Protein 1UT7 (pdb70)

Radius of gyration: 24.1 Å; Cα contacts (8 Å, |Δi|>4): 574; chains: 2; bounding box: 55×54×66 Å

Solvent-accessible surface area: 18467 Å² total; per-residue (Å²): 134,100,166,174,55,185,226,109,134,172,13,81,36,8,40,4,18,39,18,103,14,65,26,77,38,0,0,42,71,10,2,38,102,33,46,70,58,117,134,65,114,48,116,9,9,19,92,27,50,0,28,150,58,33,0,109,50,0,36,127,101,19,66,29,39,117,169,57,27,8,1,6,1,65,44,107,183,175,36,100,106,0,45,57,2,5,2,78,59,45,75,134,69,103,86,4,55,26,170,81,123,179,30,0,30,44,52,29,10,5,0,42,72,33,174,36,119,182,18,94,132,26,70,20,17,0,26,22,1,57,25,72,86,128,168,116,59,43,9,0,1,23,0,55,116,129,222,131,105,164,172,54,175,174,158,96,58,8,40,94,106,27,72,34,18,66,5,20,43,14,103,12,64,26,74,34,0,0,39,35,0,6,49,74,22,79,72,41,105,100,36,0,68,83,3,4,16,92,28,50,1,27,148,58,31,0,108,52,1,35,134,90,16,77,41,37,112,173,38,28,11,0,0,2,64,71,159,173,46,100,104,0,44,58,2,6,3,80,57,51,78,133,69,101,87,5,59,22,164,82,125,174,29,0,30,44,51,29,11,2,0,41,73,36,175,37,119,181,15,96,134,26,57,18,23,0,25,22,0,57,17,82,93,126,161,161,72,40,9,0,1,25,0,60,116,127,209

Organism: Arabidopsis thaliana (NCBI:txid3702)

Secondary structure (DSSP, 8-state):
---------SS---TTEEE---HHHIIIIIIIHHHTT---SS--SEE--GGGS-GGGHHHHSSS-SSEEEEEEEPP---EEETTEEEEEEEEEEEEEETTEEEEEEEEEEEEESSTTS-EEEEEEEEEEEE------EEEEEEEE--/----------HHHHTTPPTTEEE---HHHIIIIIIIHHHHT-HHHHHHSEE--GGGS-GGGHHHHSSS-SSEEEEEEE----EEETTEEEEEEEEEEEEEETTEEEEEEEEEEEEESSTTS-EEEEEEEEEEEE------EEEEEEEE--

CATH classification: 2.170.150.80

Sequence (297 aa):
GSHMGIQLTQLSLPPGFRFYPTDEELMVQYLCRKAAGYDFSLQLIAEIDLYKFDPWVLPNKALFGEKEWYFFSPRDRPNRVAGSGYWKATGTDKIISTEGQRVGIKKALVFYIGKAPKGTKTNWIMHEYRLIEPSDDWVLCRIYKKQGSHMGIQETDPLTQLSLPPGFRFYPTDEELMVQYLCRKAAGYDFSLQLIAEIDLYKFDPWVLPNKALFGEKEWYFFSPRDPNRVAGSGYWKATGTDKIISTEGQRVGIKKALVFYIGKAPKGTKTNWIMHEYRLIEPSDDWVLCRIYKKQ

InterPro domains:
  IPR003441 NAC domain [PF02365] (15-139)
  IPR003441 NAC domain [PS51005] (14-162)
  IPR036093 NAC domain superfamily [G3DSA:2.170.150.80] (23-168)
  IPR036093 NAC domain superfamily [SSF101941] (10-162)

Foldseek 3Di:
DPDDDDDVVVDPDDPPDDDDDDPQCCQVVPVVCVVVPHDDPDDQAEEDAQQAADLVCVVVVGNDDDFKGKHKHADPVAQRHHDQWTKHWDDDKDFDDDPPGTFKIWTKIWTFGHDPPPTHTFQKMKIWIATDDDCVGIIMIMIGGHD/DDDDDDDDDQPCVVVVDDPPDDDDDDLLCCQVVAVVVVVVPDDCNPPQAEEDAQQAADLVCVCVVASDDDFKGKHKHQDDAQRHHDQWTKHWDDDKDFDDDPPGTWKIKTKIWTFGHDPPPTHTFQKMKIWIATPDPDNGIIMIMIGGHD

Nearest PDB structures (foldseek):
  1ut7-assembly1_A  TM=1.007E+00  e=8.302E-29  Arabidopsis thaliana
  1ut4-assembly1_A  TM=9.807E-01  e=8.984E-27  Arabidopsis thaliana
  1ut7-assembly1_B  TM=9.391E-01  e=1.168E-25  Arabidopsis thaliana
  3swm-assembly1_A  TM=9.751E-01  e=4.979E-25  Arabidopsis thaliana
  7xlj-assembly1_A  TM=8.730E-01  e=3.577E-15  Arabidopsis thaliana

Structure (mmCIF, N/CA/C/O backbone):
data_1UT7
#
_entry.id   1UT7
#
_cell.length_a   62.365
_cell.length_b   75.302
_cell.length_c   80.515
_cell.angle_alpha   90.00
_cell.angle_beta   90.00
_cell.angle_gamma   90.00
#
_symmetry.space_group_name_H-M   'P 21 21 21'
#
loop_
_entity.id
_entity.type
_entity.pdbx_description
1 polymer 'NO APICAL MERISTEM PROTEIN'
2 non-polymer 'GOLD ION'
3 water water
#
loop_
_atom_site.group_PDB
_atom_site.id
_atom_site.type_symbol
_atom_site.label_atom_id
_atom_site.label_alt_id
_atom_site.label_comp_id
_atom_site.label_asym_id
_atom_site.label_entity_id
_atom_site.label_seq_id
_atom_site.pdbx_PDB_ins_code
_atom_site.Cartn_x
_atom_site.Cartn_y
_atom_site.Cartn_z
_atom_site.occupancy
_atom_site.B_iso_or_equiv
_atom_site.auth_seq_id
_atom_site.auth_comp_id
_atom_site.auth_asym_id
_atom_site.auth_atom_id
_atom_site.pdbx_PDB_model_num
ATOM 1 N N . GLY A 1 1 ? 2.844 9.417 17.841 1.00 39.88 -3 GLY A N 1
ATOM 2 C CA . GLY A 1 1 ? 3.974 10.338 18.195 1.00 38.91 -3 GLY A CA 1
ATOM 3 C C . GLY A 1 1 ? 4.033 10.708 19.672 1.00 38.55 -3 GLY A C 1
ATOM 4 O O . GLY A 1 1 ? 3.504 11.754 20.098 1.00 38.19 -3 GLY A O 1
ATOM 5 N N . SER A 1 2 ? 4.651 9.820 20.455 1.00 37.36 -2 SER A N 1
ATOM 6 C CA . SER A 1 2 ? 5.005 10.088 21.851 1.00 36.64 -2 SER A CA 1
ATOM 7 C C . SER A 1 2 ? 5.961 11.292 21.878 1.00 34.97 -2 SER A C 1
ATOM 8 O O . SER A 1 2 ? 6.756 11.463 20.964 1.00 34.49 -2 SER A O 1
ATOM 11 N N . HIS A 1 3 ? 5.891 12.124 22.902 1.00 32.91 -1 HIS A N 1
ATOM 12 C CA . HIS A 1 3 ? 6.623 13.386 22.838 1.00 31.56 -1 HIS A CA 1
ATOM 13 C C . HIS A 1 3 ? 8.117 13.243 23.113 1.00 30.74 -1 HIS A C 1
ATOM 14 O O . HIS A 1 3 ? 8.519 12.716 24.150 1.00 29.19 -1 HIS A O 1
ATOM 21 N N . MET A 1 4 ? 8.921 13.778 22.203 1.00 30.41 1 MET A N 1
ATOM 22 C CA . MET A 1 4 ? 10.353 13.885 22.416 1.00 31.15 1 MET A CA 1
ATOM 23 C C . MET A 1 4 ? 10.744 15.347 22.255 1.00 31.80 1 MET A C 1
ATOM 24 O O . MET A 1 4 ? 10.611 15.923 21.178 1.00 31.34 1 MET A O 1
ATOM 29 N N . GLY A 1 5 ? 11.169 15.948 23.352 1.00 32.44 2 GLY A N 1
ATOM 30 C CA . GLY A 1 5 ? 11.439 17.363 23.409 1.00 33.84 2 GLY A CA 1
ATOM 31 C C . GLY A 1 5 ? 12.921 17.577 23.283 1.00 34.52 2 GLY A C 1
ATOM 32 O O . GLY A 1 5 ? 13.693 16.616 23.313 1.00 35.03 2 GLY A O 1
ATOM 33 N N . ILE A 1 6 ? 13.317 18.831 23.138 1.00 35.72 3 ILE A N 1
ATOM 34 C CA . ILE A 1 6 ? 14.726 19.198 23.116 1.00 36.78 3 ILE A CA 1
ATOM 35 C C . ILE A 1 6 ? 15.073 19.887 24.433 1.00 38.01 3 ILE A C 1
ATOM 36 O O . ILE A 1 6 ? 14.426 20.855 24.807 1.00 37.33 3 ILE A O 1
ATOM 41 N N . GLN A 1 7 ? 16.096 19.380 25.124 1.00 39.43 4 GLN A N 1
ATOM 42 C CA . GLN A 1 7 ? 16.524 19.942 26.414 1.00 41.15 4 GLN A CA 1
ATOM 43 C C . GLN A 1 7 ? 17.233 21.286 26.240 1.00 41.57 4 GLN A C 1
ATOM 44 O O . GLN A 1 7 ? 18.449 21.340 26.001 1.00 42.44 4 GLN A O 1
ATOM 50 N N . LEU A 1 12 ? 24.001 29.155 34.171 1.00 59.60 9 LEU A N 1
ATOM 51 C CA . LEU A 1 12 ? 23.853 30.119 35.260 1.00 59.60 9 LEU A CA 1
ATOM 52 C C . LEU A 1 12 ? 23.284 29.421 36.493 1.00 59.21 9 LEU A C 1
ATOM 53 O O . LEU A 1 12 ? 23.842 29.537 37.582 1.00 59.10 9 LEU A O 1
ATOM 58 N N . THR A 1 13 ? 22.174 28.701 36.308 1.00 58.95 10 THR A N 1
ATOM 59 C CA . THR A 1 13 ? 21.538 27.935 37.389 1.00 58.59 10 THR A CA 1
ATOM 60 C C . THR A 1 13 ? 22.418 26.758 37.828 1.00 57.94 10 THR A C 1
ATOM 61 O O . THR A 1 13 ? 22.531 26.483 39.025 1.00 57.91 10 THR A O 1
ATOM 65 N N . GLN A 1 14 ? 23.028 26.073 36.856 1.00 56.97 11 GLN A N 1
ATOM 66 C CA . GLN A 1 14 ? 24.030 25.030 37.127 1.00 56.22 11 GLN A CA 1
ATOM 67 C C . GLN A 1 14 ? 25.115 25.548 38.070 1.00 55.12 11 GLN A C 1
ATOM 68 O O . GLN A 1 14 ? 25.481 24.888 39.045 1.00 55.20 11 GLN A O 1
ATOM 74 N N . LEU A 1 15 ? 25.622 26.739 37.753 1.00 53.67 12 LEU A N 1
ATOM 75 C CA . LEU A 1 15 ? 26.570 27.458 38.602 1.00 52.19 12 LEU A CA 1
ATOM 76 C C . LEU A 1 15 ? 25.939 27.818 39.955 1.00 50.69 12 LEU A C 1
ATOM 77 O O . LEU A 1 15 ? 24.743 28.137 40.060 1.00 50.90 12 LEU A O 1
ATOM 82 N N . SER A 1 16 ? 26.751 27.769 40.994 1.00 48.40 13 SER A N 1
ATOM 83 C CA . SER A 1 16 ? 26.236 27.844 42.358 1.00 47.00 13 SER A CA 1
ATOM 84 C C . SER A 1 16 ? 25.871 29.259 42.861 1.00 44.56 13 SER A C 1
ATOM 85 O O . SER A 1 16 ? 25.471 29.396 44.026 1.00 44.56 13 SER A O 1
ATOM 88 N N . LEU A 1 17 ? 25.974 30.290 42.003 1.00 41.07 14 LEU A N 1
ATOM 89 C CA . LEU A 1 17 ? 26.373 31.629 42.491 1.00 38.33 14 LEU A CA 1
ATOM 90 C C . LEU A 1 17 ? 25.558 32.228 43.633 1.00 35.41 14 LEU A C 1
ATOM 91 O O . LEU A 1 17 ? 24.392 32.577 43.463 1.00 34.20 14 LEU A O 1
ATOM 96 N N . PRO A 1 18 ? 26.190 32.350 44.801 1.00 31.99 15 PRO A N 1
ATOM 97 C CA . PRO A 1 18 ? 25.582 33.074 45.920 1.00 29.89 15 PRO A CA 1
ATOM 98 C C . PRO A 1 18 ? 25.147 34.478 45.514 1.00 26.84 15 PRO A C 1
ATOM 99 O O . PRO A 1 18 ? 25.724 35.080 44.611 1.00 26.11 15 PRO A O 1
ATOM 103 N N . PRO A 1 19 ? 24.121 34.992 46.180 1.00 24.85 16 PRO A N 1
ATOM 104 C CA . PRO A 1 19 ? 23.683 36.371 45.944 1.00 23.04 16 PRO A CA 1
ATOM 105 C C . PRO A 1 19 ? 24.804 37.368 46.219 1.00 21.55 16 PRO A C 1
ATOM 106 O O . PRO A 1 19 ? 25.613 37.146 47.125 1.00 20.66 16 PRO A O 1
ATOM 110 N N . GLY A 1 20 ? 24.842 38.446 45.429 1.00 19.23 17 GLY A N 1
ATOM 111 C CA . GLY A 1 20 ? 25.797 39.514 45.586 1.00 19.76 17 GLY A CA 1
ATOM 112 C C . GLY A 1 20 ? 26.958 39.483 44.604 1.00 18.97 17 GLY A C 1
ATOM 113 O O . GLY A 1 20 ? 27.579 40.503 44.375 1.00 18.58 17 GLY A O 1
ATOM 114 N N . PHE A 1 21 ? 27.250 38.313 44.039 1.00 18.52 18 PHE A N 1
ATOM 115 C CA . PHE A 1 21 ? 28.351 38.170 43.095 1.00 18.57 18 PHE A CA 1
ATOM 116 C C . PHE A 1 21 ? 27.876 38.619 41.712 1.00 18.51 18 PHE A C 1
ATOM 117 O O . PHE A 1 21 ? 26.819 38.185 41.228 1.00 18.53 18 PHE A O 1
ATOM 125 N N . ARG A 1 22 ? 28.608 39.573 41.153 1.00 18.53 19 ARG A N 1
ATOM 126 C CA . ARG A 1 22 ? 28.322 40.206 39.880 1.00 18.60 19 ARG A CA 1
ATOM 127 C C . ARG A 1 22 ? 29.572 40.227 38.995 1.00 18.59 19 ARG A C 1
ATOM 128 O O . ARG A 1 22 ? 30.708 40.318 39.475 1.00 17.04 19 ARG A O 1
ATOM 136 N N . PHE A 1 23 ? 29.361 40.152 37.687 1.00 18.66 20 PHE A N 1
ATOM 137 C CA . PHE A 1 23 ? 30.466 40.083 36.751 1.00 18.67 20 PHE A CA 1
ATOM 138 C C . PHE A 1 23 ? 31.017 41.490 36.527 1.00 19.22 20 PHE A C 1
ATOM 139 O O . PHE A 1 23 ? 30.388 42.321 35.897 1.00 21.15 20 PHE A O 1
ATOM 147 N N . TYR A 1 24 ? 32.194 41.751 37.071 1.00 18.46 21 TYR A N 1
ATOM 148 C CA . TYR A 1 24 ? 32.867 43.023 36.908 1.00 19.35 21 TYR A CA 1
ATOM 149 C C . TYR A 1 24 ? 34.348 42.827 36.562 1.00 18.16 21 TYR A C 1
ATOM 150 O O . TYR A 1 24 ? 35.228 43.152 37.376 1.00 17.59 21 TYR A O 1
ATOM 159 N N . PRO A 1 25 ? 34.611 42.300 35.367 1.00 17.81 22 PRO A N 1
ATOM 160 C CA . PRO A 1 25 ? 35.970 41.942 34.962 1.00 17.76 22 PRO A CA 1
ATOM 161 C C . PRO A 1 25 ? 36.816 43.177 34.645 1.00 17.56 22 PRO A C 1
ATOM 162 O O . PRO A 1 25 ? 36.318 44.205 34.157 1.00 18.90 22 PRO A O 1
ATOM 166 N N . THR A 1 26 ? 38.098 43.084 34.933 1.00 17.33 23 THR A N 1
ATOM 167 C CA . THR A 1 26 ? 39.050 44.082 34.455 1.00 17.03 23 THR A CA 1
ATOM 168 C C . THR A 1 26 ? 39.315 43.826 32.992 1.00 15.92 23 THR A C 1
ATOM 169 O O . THR A 1 26 ? 38.999 42.750 32.475 1.00 15.43 23 THR A O 1
ATOM 173 N N . ASP A 1 27 ? 39.868 44.808 32.304 1.00 16.32 24 ASP A N 1
ATOM 174 C CA . ASP A 1 27 ? 40.208 44.637 30.875 1.00 16.57 24 ASP A CA 1
ATOM 175 C C . ASP A 1 27 ? 41.240 43.529 30.675 1.00 17.02 24 ASP A C 1
ATOM 176 O O . ASP A 1 27 ? 41.212 42.782 29.688 1.00 16.35 24 ASP A O 1
ATOM 181 N N . GLU A 1 28 ? 42.168 43.423 31.604 1.00 17.04 25 GLU A N 1
ATOM 182 C CA . GLU A 1 28 ? 43.172 42.377 31.537 1.00 18.14 25 GLU A CA 1
ATOM 183 C C . GLU A 1 28 ? 42.533 40.980 31.687 1.00 17.53 25 GLU A C 1
ATOM 184 O O . GLU A 1 28 ? 42.898 40.028 30.996 1.00 16.66 25 GLU A O 1
ATOM 190 N N . GLU A 1 29 ? 41.579 40.861 32.594 1.00 16.50 26 GLU A N 1
ATOM 191 C CA . GLU A 1 29 ? 40.846 39.621 32.722 1.00 16.62 26 GLU A CA 1
ATOM 192 C C . GLU A 1 29 ? 40.072 39.248 31.458 1.00 15.55 26 GLU A C 1
ATOM 193 O O . GLU A 1 29 ? 40.074 38.093 31.053 1.00 14.97 26 GLU A O 1
ATOM 199 N N . LEU A 1 30 ? 39.379 40.201 30.846 1.00 15.10 27 LEU A N 1
ATOM 200 C CA . LEU A 1 30 ? 38.654 39.909 29.622 1.00 14.90 27 LEU A CA 1
ATOM 201 C C . LEU A 1 30 ? 39.612 39.422 28.542 1.00 15.31 27 LEU A C 1
ATOM 202 O O . LEU A 1 30 ? 39.294 38.495 27.809 1.00 15.28 27 LEU A O 1
ATOM 207 N N . MET A 1 31 ? 40.774 40.049 28.429 1.00 16.19 28 MET A N 1
ATOM 208 C CA . MET A 1 31 ? 41.737 39.660 27.387 1.00 17.39 28 MET A CA 1
ATOM 209 C C . MET A 1 31 ? 42.329 38.291 27.670 1.00 18.31 28 MET A C 1
ATOM 210 O O . MET A 1 31 ? 42.361 37.437 26.795 1.00 19.35 28 MET A O 1
ATOM 215 N N . VAL A 1 32 ? 42.805 38.073 28.878 1.00 18.46 29 VAL A N 1
ATOM 216 C CA . VAL A 1 32 ? 43.595 36.887 29.153 1.00 19.57 29 VAL A CA 1
ATOM 217 C C . VAL A 1 32 ? 42.754 35.684 29.564 1.00 19.24 29 VAL A C 1
ATOM 218 O O . VAL A 1 32 ? 42.993 34.560 29.116 1.00 19.17 29 VAL A O 1
ATOM 222 N N . GLN A 1 33 ? 41.765 35.920 30.419 1.00 17.82 30 GLN A N 1
ATOM 223 C CA . GLN A 1 33 ? 40.956 34.823 30.970 1.00 17.45 30 GLN A CA 1
ATOM 224 C C . GLN A 1 33 ? 39.784 34.391 30.106 1.00 16.38 30 GLN A C 1
ATOM 225 O O . GLN A 1 33 ? 39.260 33.270 30.262 1.00 15.76 30 GLN A O 1
ATOM 231 N N . TYR A 1 34 ? 39.367 35.268 29.198 1.00 15.05 31 TYR A N 1
ATOM 232 C CA . TYR A 1 34 ? 38.241 34.999 28.318 1.00 14.56 31 TYR A CA 1
ATOM 233 C C . TYR A 1 34 ? 38.731 34.904 26.881 1.00 15.21 31 TYR A C 1
ATOM 234 O O . TYR A 1 34 ? 38.818 33.802 26.322 1.00 15.87 31 TYR A O 1
ATOM 243 N N . LEU A 1 35 ? 39.127 36.005 26.285 1.00 15.06 32 LEU A N 1
ATOM 244 C CA . LEU A 1 35 ? 39.387 35.992 24.844 1.00 16.00 32 LEU A CA 1
ATOM 245 C C . LEU A 1 35 ? 40.601 35.097 24.466 1.00 16.57 32 LEU A C 1
ATOM 246 O O . LEU A 1 35 ? 40.498 34.236 23.591 1.00 15.73 32 LEU A O 1
ATOM 251 N N . CYS A 1 36 ? 41.726 35.265 25.162 1.00 17.30 33 CYS A N 1
ATOM 252 C CA . CYS A 1 36 ? 42.906 34.427 24.916 1.00 19.29 33 CYS A CA 1
ATOM 253 C C . CYS A 1 36 ? 42.659 32.933 25.170 1.00 18.55 33 CYS A C 1
ATOM 254 O O . CYS A 1 36 ? 43.073 32.091 24.364 1.00 17.13 33 CYS A O 1
ATOM 259 N N . ARG A 1 37 ? 42.009 32.606 26.284 1.00 18.87 34 ARG A N 1
ATOM 260 C CA . ARG A 1 37 ? 41.700 31.203 26.579 1.00 19.77 34 ARG A CA 1
ATOM 261 C C . ARG A 1 37 ? 40.827 30.597 25.477 1.00 19.55 34 ARG A C 1
ATOM 262 O O . ARG A 1 37 ? 41.091 29.491 25.015 1.00 20.52 34 ARG A O 1
ATOM 277 N N . LYS A 1 38 ? 39.817 31.328 25.022 1.00 19.12 35 LYS A N 1
ATOM 278 C CA . LYS A 1 38 ? 38.929 30.840 23.974 1.00 19.38 35 LYS A CA 1
ATOM 279 C C . LYS A 1 38 ? 39.686 30.650 22.649 1.00 19.34 35 LYS A C 1
ATOM 280 O O . LYS A 1 38 ? 39.532 29.614 21.970 1.00 17.05 35 LYS A O 1
ATOM 286 N N . ALA A 1 39 ? 40.508 31.634 22.286 1.00 18.30 36 ALA A N 1
ATOM 287 C CA . ALA A 1 39 ? 41.325 31.522 21.073 1.00 18.88 36 ALA A CA 1
ATOM 288 C C . ALA A 1 39 ? 42.293 30.340 21.107 1.00 18.96 36 ALA A C 1
ATOM 289 O O . ALA A 1 39 ? 42.542 29.717 20.077 1.00 19.27 36 ALA A O 1
ATOM 291 N N . ALA A 1 40 ? 42.813 29.999 22.286 1.00 18.07 37 ALA A N 1
ATOM 292 C CA . ALA A 1 40 ? 43.742 28.893 22.456 1.00 18.35 37 ALA A CA 1
ATOM 293 C C . ALA A 1 40 ? 43.044 27.516 22.533 1.00 17.94 37 ALA A C 1
ATOM 294 O O . ALA A 1 40 ? 43.704 26.485 22.625 1.00 17.99 37 ALA A O 1
ATOM 296 N N . GLY A 1 41 ? 41.721 27.505 22.506 1.00 17.27 38 GLY A N 1
ATOM 297 C CA . GLY A 1 41 ? 40.966 26.263 22.411 1.00 17.02 38 GLY A CA 1
ATOM 298 C C . GLY A 1 41 ? 40.753 25.603 23.755 1.00 17.09 38 GLY A C 1
ATOM 299 O O . GLY A 1 41 ? 40.425 24.417 23.805 1.00 17.74 38 GLY A O 1
ATOM 300 N N . TYR A 1 42 ? 40.920 26.349 24.850 1.00 16.75 39 TYR A N 1
ATOM 301 C CA . TYR A 1 42 ? 40.651 25.806 26.173 1.00 17.55 39 TYR A CA 1
ATOM 302 C C . TYR A 1 42 ? 39.160 25.660 26.427 1.00 17.66 39 TYR A C 1
ATOM 303 O O . TYR A 1 42 ? 38.377 26.418 25.908 1.00 17.95 39 TYR A O 1
ATOM 312 N N . ASP A 1 43 ? 38.813 24.702 27.277 1.00 18.18 40 ASP A N 1
ATOM 313 C CA . ASP A 1 43 ? 37.442 24.441 27.688 1.00 19.65 40 ASP A CA 1
ATOM 314 C C . ASP A 1 43 ? 37.150 25.450 28.808 1.00 20.96 40 ASP A C 1
ATOM 315 O O . ASP A 1 43 ? 38.076 26.025 29.398 1.00 20.41 40 ASP A O 1
ATOM 320 N N . PHE A 1 44 ? 35.887 25.670 29.087 1.00 23.25 41 PHE A N 1
ATOM 321 C CA . PHE A 1 44 ? 35.461 26.513 30.199 1.00 25.70 41 PHE A CA 1
ATOM 322 C C . PHE A 1 44 ? 34.563 25.652 31.112 1.00 27.27 41 PHE A C 1
ATOM 323 O O . PHE A 1 44 ? 33.837 24.824 30.599 1.00 28.13 41 PHE A O 1
ATOM 331 N N . SER A 1 45 ? 34.642 25.822 32.435 1.00 29.70 42 SER A N 1
ATOM 332 C CA . SER A 1 45 ? 33.736 25.140 33.397 1.00 31.81 42 SER A CA 1
ATOM 333 C C . SER A 1 45 ? 32.295 25.220 32.896 1.00 33.06 42 SER A C 1
ATOM 334 O O . SER A 1 45 ? 31.601 24.210 32.757 1.00 34.14 42 SER A O 1
ATOM 337 N N . LEU A 1 46 ? 31.859 26.452 32.649 1.00 33.94 43 LEU A N 1
ATOM 338 C CA . LEU A 1 46 ? 30.571 26.731 32.046 1.00 34.85 43 LEU A CA 1
ATOM 339 C C . LEU A 1 46 ? 30.736 27.874 31.064 1.00 34.75 43 LEU A C 1
ATOM 340 O O . LEU A 1 46 ? 31.534 28.789 31.285 1.00 34.08 43 LEU A O 1
ATOM 345 N N . GLN A 1 47 ? 29.973 27.843 29.986 1.00 35.04 44 GLN A N 1
ATOM 346 C CA . GLN A 1 47 ? 29.976 28.971 29.066 1.00 35.38 44 GLN A CA 1
ATOM 347 C C . GLN A 1 47 ? 29.070 30.048 29.670 1.00 33.95 44 GLN A C 1
ATOM 348 O O . GLN A 1 47 ? 27.874 29.833 29.900 1.00 35.30 44 GLN A O 1
ATOM 354 N N . LEU A 1 48 ? 29.683 31.174 29.991 1.00 31.38 45 LEU A N 1
ATOM 355 C CA . LEU A 1 48 ? 28.971 32.336 30.497 1.00 29.81 45 LEU A CA 1
ATOM 356 C C . LEU A 1 48 ? 28.831 33.409 29.456 1.00 27.35 45 LEU A C 1
ATOM 357 O O . LEU A 1 48 ? 27.883 34.183 29.494 1.00 26.82 45 LEU A O 1
ATOM 362 N N . ILE A 1 49 ? 29.790 33.478 28.549 1.00 24.62 46 ILE A N 1
ATOM 363 C CA . ILE A 1 49 ? 29.772 34.490 27.507 1.00 23.43 46 ILE A CA 1
ATOM 364 C C . ILE A 1 49 ? 29.465 33.742 26.227 1.00 23.73 46 ILE A C 1
ATOM 365 O O . ILE A 1 49 ? 30.253 32.926 25.798 1.00 23.84 46 ILE A O 1
ATOM 370 N N . ALA A 1 50 ? 28.299 33.951 25.634 1.00 24.01 47 ALA A N 1
ATOM 371 C CA . ALA A 1 50 ? 27.949 33.122 24.476 1.00 24.14 47 ALA A CA 1
ATOM 372 C C . ALA A 1 50 ? 28.373 33.759 23.185 1.00 24.12 47 ALA A C 1
ATOM 373 O O . ALA A 1 50 ? 28.664 34.943 23.123 1.00 23.41 47 ALA A O 1
ATOM 375 N N . GLU A 1 51 ? 28.415 32.926 22.161 1.00 23.96 48 GLU A N 1
ATOM 376 C CA . GLU A 1 51 ? 28.747 33.336 20.835 1.00 24.75 48 GLU A CA 1
ATOM 377 C C . GLU A 1 51 ? 27.471 33.819 20.183 1.00 24.45 48 GLU A C 1
ATOM 378 O O . GLU A 1 51 ? 26.423 33.200 20.333 1.00 23.38 48 GLU A O 1
ATOM 384 N N . ILE A 1 52 ? 27.572 34.915 19.451 1.00 24.24 49 ILE A N 1
ATOM 385 C CA . ILE A 1 52 ? 26.437 35.464 18.709 1.00 24.74 49 ILE A CA 1
ATOM 386 C C . ILE A 1 52 ? 26.997 36.262 17.522 1.00 24.60 49 ILE A C 1
ATOM 387 O O . ILE A 1 52 ? 28.140 36.724 17.589 1.00 24.61 49 ILE A O 1
ATOM 392 N N . ASP A 1 53 ? 26.239 36.427 16.441 1.00 23.91 50 ASP A N 1
ATOM 393 C CA . ASP A 1 53 ? 26.614 37.454 15.462 1.00 23.98 50 ASP A CA 1
ATOM 394 C C . ASP A 1 53 ? 25.900 38.721 15.896 1.00 22.97 50 ASP A C 1
ATOM 395 O O . ASP A 1 53 ? 24.688 38.901 15.713 1.00 22.46 50 ASP A O 1
ATOM 400 N N . LEU A 1 54 ? 26.678 39.581 16.497 1.00 21.71 51 LEU A N 1
ATOM 401 C CA . LEU A 1 54 ? 26.174 40.788 17.105 1.00 22.30 51 LEU A CA 1
ATOM 402 C C . LEU A 1 54 ? 25.534 41.726 16.081 1.00 20.69 51 LEU A C 1
ATOM 403 O O . LEU A 1 54 ? 24.603 42.495 16.394 1.00 20.41 51 LEU A O 1
ATOM 408 N N . TYR A 1 55 ? 26.032 41.672 14.858 1.00 19.43 52 TYR A N 1
ATOM 409 C CA . TYR A 1 55 ? 25.578 42.591 13.832 1.00 19.86 52 TYR A CA 1
ATOM 410 C C . TYR A 1 55 ? 24.259 42.179 13.172 1.00 20.04 52 TYR A C 1
ATOM 411 O O . TYR A 1 55 ? 23.764 42.874 12.288 1.00 20.65 52 TYR A O 1
ATOM 420 N N . LYS A 1 56 ? 23.653 41.096 13.652 1.00 19.43 53 LYS A N 1
ATOM 421 C CA . LYS A 1 56 ? 22.323 40.696 13.195 1.00 21.06 53 LYS A CA 1
ATOM 422 C C . LYS A 1 56 ? 21.182 41.336 14.005 1.00 20.24 53 LYS A C 1
ATOM 423 O O . LYS A 1 56 ? 20.005 41.135 13.683 1.00 20.71 53 LYS A O 1
ATOM 429 N N . PHE A 1 57 ? 21.526 42.079 15.055 1.00 18.61 54 PHE A N 1
ATOM 430 C CA . PHE A 1 57 ? 20.546 42.521 16.035 1.00 18.79 54 PHE A CA 1
ATOM 431 C C . PHE A 1 57 ? 20.595 44.016 16.366 1.00 17.92 54 PHE A C 1
ATOM 432 O O . PHE A 1 57 ? 21.663 44.661 16.344 1.00 16.21 54 PHE A O 1
ATOM 440 N N . ASP A 1 58 ? 19.425 44.549 16.673 1.00 17.14 55 ASP A N 1
ATOM 441 C CA . ASP A 1 58 ? 19.344 45.834 17.348 1.00 17.19 55 ASP A CA 1
ATOM 442 C C . ASP A 1 58 ? 19.874 45.613 18.759 1.00 16.54 55 ASP A C 1
ATOM 443 O O . ASP A 1 58 ? 19.534 44.619 19.382 1.00 16.75 55 ASP A O 1
ATOM 448 N N . PRO A 1 59 ? 20.662 46.542 19.281 1.00 15.65 56 PRO A N 1
ATOM 449 C CA . PRO A 1 59 ? 21.269 46.355 20.613 1.00 15.30 56 PRO A CA 1
ATOM 450 C C . PRO A 1 59 ? 20.264 46.118 21.744 1.00 15.36 56 PRO A C 1
ATOM 451 O O . PRO A 1 59 ? 20.603 45.417 22.688 1.00 14.40 56 PRO A O 1
ATOM 455 N N . TRP A 1 60 ? 19.055 46.670 21.653 1.00 15.69 57 TRP A N 1
ATOM 456 C CA . TRP A 1 60 ? 18.100 46.560 22.765 1.00 16.47 57 TRP A CA 1
ATOM 457 C C . TRP A 1 60 ? 17.485 45.182 22.915 1.00 16.70 57 TRP A C 1
ATOM 458 O O . TRP A 1 60 ? 16.828 44.922 23.918 1.00 17.30 57 TRP A O 1
ATOM 469 N N . VAL A 1 61 ? 17.668 44.285 21.954 1.00 15.69 58 VAL A N 1
ATOM 470 C CA . VAL A 1 61 ? 17.316 42.887 22.217 1.00 15.86 58 VAL A CA 1
ATOM 471 C C . VAL A 1 61 ? 18.481 42.005 22.693 1.00 15.51 58 VAL A C 1
ATOM 472 O O . VAL A 1 61 ? 18.282 40.846 23.063 1.00 14.99 58 VAL A O 1
ATOM 476 N N . LEU A 1 62 ? 19.696 42.530 22.670 1.00 14.79 59 LEU A N 1
ATOM 477 C CA . LEU A 1 62 ? 20.813 41.767 23.148 1.00 15.17 59 LEU A CA 1
ATOM 478 C C . LEU A 1 62 ? 20.729 41.308 24.606 1.00 15.99 59 LEU A C 1
ATOM 479 O O . LEU A 1 62 ? 21.165 40.212 24.883 1.00 15.35 59 LEU A O 1
ATOM 484 N N . PRO A 1 63 ? 20.185 42.094 25.524 1.00 19.03 60 PRO A N 1
ATOM 485 C CA . PRO A 1 63 ? 20.050 41.606 26.905 1.00 20.36 60 PRO A CA 1
ATOM 486 C C . PRO A 1 63 ? 19.289 40.271 27.025 1.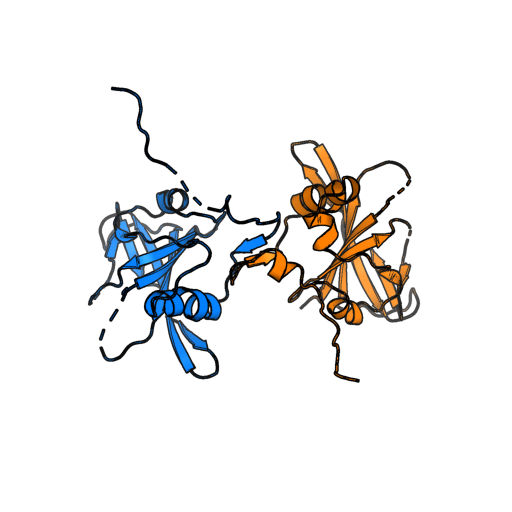00 21.41 60 PRO A C 1
ATOM 487 O O . PRO A 1 63 ? 19.568 39.478 27.927 1.00 21.46 60 PRO A O 1
ATOM 491 N N . ASN A 1 64 ? 18.350 40.025 26.121 1.00 21.74 61 ASN A N 1
ATOM 492 C CA . ASN A 1 64 ? 17.588 38.774 26.116 1.00 23.12 61 ASN A CA 1
ATOM 493 C C . ASN A 1 64 ? 18.424 37.576 25.702 1.00 23.08 61 ASN A C 1
ATOM 494 O O . ASN A 1 64 ? 18.061 36.448 25.995 1.00 23.76 61 ASN A O 1
ATOM 499 N N . LYS A 1 65 ? 19.508 37.825 24.988 1.00 22.19 62 LYS A N 1
ATOM 500 C CA . LYS A 1 65 ? 20.396 36.776 24.481 1.00 21.76 62 LYS A CA 1
ATOM 501 C C . LYS A 1 65 ? 21.557 36.450 25.456 1.00 21.63 62 LYS A C 1
ATOM 502 O O . LYS A 1 65 ? 22.131 35.370 25.405 1.00 21.32 62 LYS A O 1
ATOM 508 N N . ALA A 1 66 ? 21.906 37.393 26.320 1.00 20.49 63 ALA A N 1
ATOM 509 C CA . ALA A 1 66 ? 23.011 37.214 27.264 1.00 20.61 63 ALA A CA 1
ATOM 510 C C . ALA A 1 66 ? 22.616 36.204 28.355 1.00 21.52 63 ALA A C 1
ATOM 511 O O . ALA A 1 66 ? 21.486 36.201 28.803 1.0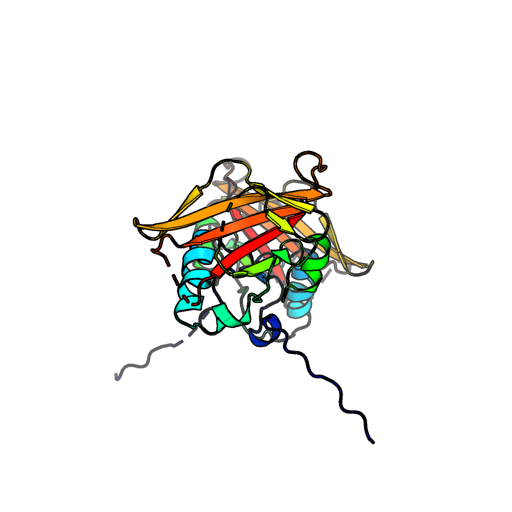0 19.99 63 ALA A O 1
ATOM 513 N N . LEU A 1 67 ? 23.559 35.392 28.808 1.00 22.23 64 LEU A N 1
ATOM 514 C CA . LEU A 1 67 ? 23.276 34.379 29.819 1.00 23.93 64 LEU A CA 1
ATOM 515 C C . LEU A 1 67 ? 23.213 34.954 31.233 1.00 24.57 64 LEU A C 1
ATOM 516 O O . LEU A 1 67 ? 22.735 34.285 32.166 1.00 25.97 64 LEU A O 1
ATOM 521 N N . PHE A 1 68 ? 23.698 36.184 31.408 1.00 24.01 65 PHE A N 1
ATOM 522 C CA . PHE A 1 68 ? 23.667 36.870 32.692 1.00 24.36 65 PHE A CA 1
ATOM 523 C C . PHE A 1 68 ? 23.923 38.365 32.474 1.00 24.00 65 PHE A C 1
ATOM 524 O O . PHE A 1 68 ? 24.301 38.777 31.394 1.00 22.48 65 PHE A O 1
ATOM 532 N N . GLY A 1 69 ? 23.761 39.157 33.520 1.00 23.72 66 GLY A N 1
ATOM 533 C CA . GLY A 1 69 ? 23.957 40.597 33.431 1.00 24.19 66 GLY A CA 1
ATOM 534 C C . GLY A 1 69 ? 22.681 41.340 33.761 1.00 24.54 66 GLY A C 1
ATOM 535 O O . GLY A 1 69 ? 21.592 40.946 33.322 1.00 24.30 66 GLY A O 1
ATOM 536 N N . GLU A 1 70 ? 22.820 42.416 34.532 1.00 24.92 67 GLU A N 1
ATOM 537 C CA . GLU A 1 70 ? 21.703 43.299 34.844 1.00 26.12 67 GLU A CA 1
ATOM 538 C C . GLU A 1 70 ? 21.745 44.588 34.041 1.00 24.86 67 GLU A C 1
ATOM 539 O O . GLU A 1 70 ? 20.703 45.110 33.670 1.00 24.85 67 GLU A O 1
ATOM 545 N N . LYS A 1 71 ? 22.938 45.138 33.843 1.00 24.43 68 LYS A N 1
ATOM 546 C CA . LYS A 1 71 ? 23.119 46.436 33.185 1.00 24.07 68 LYS A CA 1
ATOM 547 C C . LYS A 1 71 ? 24.221 46.443 32.118 1.00 22.46 68 LYS A C 1
ATOM 548 O O . LYS A 1 71 ? 24.316 47.390 31.370 1.00 21.04 68 LYS A O 1
ATOM 554 N N . GLU A 1 72 ? 25.073 45.420 32.090 1.00 21.41 69 GLU A N 1
ATOM 555 C CA . GLU A 1 72 ? 26.030 45.223 31.009 1.00 20.75 69 GLU A CA 1
ATOM 556 C C . GLU A 1 72 ? 25.959 43.774 30.553 1.00 19.48 69 GLU A C 1
ATOM 557 O O . GLU A 1 72 ? 25.727 42.849 31.354 1.00 19.26 69 GLU A O 1
ATOM 563 N N . TRP A 1 73 ? 26.167 43.559 29.268 1.00 16.67 70 TRP A N 1
ATOM 564 C CA . TRP A 1 73 ? 26.118 42.219 28.711 1.00 15.94 70 TRP A CA 1
ATOM 565 C C . TRP A 1 73 ? 27.319 41.916 27.822 1.00 15.38 70 TRP A C 1
ATOM 566 O O . TRP A 1 73 ? 27.816 42.797 27.156 1.00 15.03 70 TRP A O 1
ATOM 577 N N . TYR A 1 74 ? 27.751 40.661 27.817 1.00 14.22 71 TYR A N 1
ATOM 578 C CA . TYR A 1 74 ? 28.969 40.263 27.136 1.00 14.39 71 TYR A CA 1
ATOM 579 C C . TYR A 1 74 ? 28.715 39.148 26.122 1.00 13.94 71 TYR A C 1
ATOM 580 O O . TYR A 1 74 ? 27.909 38.243 26.341 1.00 13.60 71 TYR A O 1
ATOM 589 N N . PHE A 1 75 ? 29.438 39.217 25.014 1.00 13.77 72 PHE A N 1
ATOM 590 C CA . PHE A 1 75 ? 29.333 38.266 23.921 1.00 13.80 72 PHE A CA 1
ATOM 591 C C . PHE A 1 75 ? 30.658 38.076 23.204 1.00 14.80 72 PHE A C 1
ATOM 592 O O . PHE A 1 75 ? 31.460 38.996 23.108 1.00 13.99 72 PHE A O 1
ATOM 600 N N . PHE A 1 76 ? 30.838 36.887 22.635 1.00 14.38 73 PHE A N 1
ATOM 601 C CA . PHE A 1 76 ? 31.820 36.674 21.598 1.00 14.89 73 PHE A CA 1
ATOM 602 C C . PHE A 1 76 ? 31.133 36.818 20.256 1.00 15.66 73 PHE A C 1
ATOM 603 O O . PHE A 1 76 ? 30.070 36.241 20.044 1.00 16.15 73 PHE A O 1
ATOM 611 N N . SER A 1 77 ? 31.724 37.591 19.357 1.00 16.68 74 SER A N 1
ATOM 612 C CA . SER A 1 77 ? 31.176 37.793 18.001 1.00 18.14 74 SER A CA 1
ATOM 613 C C . SER A 1 77 ? 32.316 37.574 16.969 1.00 19.23 74 SER A C 1
ATOM 614 O O . SER A 1 77 ? 33.494 37.817 17.265 1.00 18.06 74 SER A O 1
ATOM 617 N N . PRO A 1 78 ? 31.993 37.071 15.780 1.00 20.94 75 PRO A N 1
ATOM 618 C CA . PRO A 1 78 ? 33.041 36.728 14.817 1.00 22.59 75 PRO A CA 1
ATOM 619 C C . PRO A 1 78 ? 33.887 37.921 14.481 1.00 23.37 75 PRO A C 1
ATOM 620 O O . PRO A 1 78 ? 33.336 38.971 14.188 1.00 23.83 75 PRO A O 1
ATOM 624 N N . ARG A 1 79 ? 35.202 37.757 14.502 1.00 25.35 76 ARG A N 1
ATOM 625 C CA . ARG A 1 79 ? 36.094 38.854 14.157 1.00 27.48 76 ARG A CA 1
ATOM 626 C C . ARG A 1 79 ? 35.976 39.113 12.659 1.00 30.10 76 ARG A C 1
ATOM 627 O O . ARG A 1 79 ? 35.886 38.177 11.875 1.00 31.30 76 ARG A O 1
ATOM 635 N N . ASP A 1 80 ? 35.953 40.386 12.284 1.00 33.39 77 ASP A N 1
ATOM 636 C CA . ASP A 1 80 ? 35.655 40.802 10.920 1.00 36.39 77 ASP A CA 1
ATOM 637 C C . ASP A 1 80 ? 36.941 40.838 10.104 1.00 37.92 77 ASP A C 1
ATOM 638 O O . ASP A 1 80 ? 37.861 41.594 10.422 1.00 38.98 77 ASP A O 1
ATOM 643 N N . ARG A 1 81 ? 37.000 40.012 9.067 1.00 39.63 78 ARG A N 1
ATOM 644 C CA . ARG A 1 81 ? 38.148 39.976 8.159 1.00 40.70 78 ARG A CA 1
ATOM 645 C C . ARG A 1 81 ? 37.837 40.644 6.822 1.00 41.46 78 ARG A C 1
ATOM 646 O O . ARG A 1 81 ? 37.142 40.077 5.976 1.00 42.78 78 ARG A O 1
ATOM 654 N N . PRO A 1 89 ? 33.750 50.945 8.632 1.00 39.18 86 PRO A N 1
ATOM 655 C CA . PRO A 1 89 ? 33.184 52.130 9.298 1.00 38.23 86 PRO A CA 1
ATOM 656 C C . PRO A 1 89 ? 31.654 52.125 9.244 1.00 36.44 86 PRO A C 1
ATOM 657 O O . PRO A 1 89 ? 31.098 51.838 8.186 1.00 37.45 86 PRO A O 1
ATOM 661 N N . ASN A 1 90 ? 30.991 52.440 10.351 1.00 33.87 87 ASN A N 1
ATOM 662 C CA . ASN A 1 90 ? 29.531 52.436 10.412 1.00 31.38 87 ASN A CA 1
ATOM 663 C C . ASN A 1 90 ? 28.964 51.098 9.956 1.00 29.50 87 ASN A C 1
ATOM 664 O O . ASN A 1 90 ? 28.170 51.033 9.012 1.00 28.72 87 ASN A O 1
ATOM 669 N N . ARG A 1 91 ? 29.380 50.027 10.619 1.00 26.49 88 ARG A N 1
ATOM 670 C CA . ARG A 1 91 ? 28.880 48.709 10.265 1.00 25.49 88 ARG A CA 1
ATOM 671 C C . ARG A 1 91 ? 27.405 48.585 10.616 1.00 23.29 88 ARG A C 1
ATOM 672 O O . ARG A 1 91 ? 27.019 48.888 11.731 1.00 21.69 88 ARG A O 1
ATOM 680 N N . VAL A 1 92 ? 26.612 48.115 9.664 1.00 21.77 89 VAL A N 1
ATOM 681 C CA . VAL A 1 92 ? 25.175 47.985 9.825 1.00 21.24 89 VAL A CA 1
ATOM 682 C C . VAL A 1 92 ? 24.860 46.866 10.802 1.00 20.63 89 VAL A C 1
ATOM 683 O O . VAL A 1 92 ? 25.482 45.804 10.771 1.00 20.12 89 VAL A O 1
ATOM 687 N N . ALA A 1 93 ? 23.909 47.135 11.683 1.00 19.43 90 ALA A N 1
ATOM 688 C CA . ALA A 1 93 ? 23.290 46.131 12.528 1.00 18.85 90 ALA A CA 1
ATOM 689 C C . ALA A 1 93 ? 21.826 46.468 12.723 1.00 18.81 90 ALA A C 1
ATOM 690 O O . ALA A 1 93 ? 21.492 47.572 13.161 1.00 17.62 90 ALA A O 1
ATOM 692 N N . GLY A 1 94 ? 20.965 45.507 12.426 1.00 17.98 91 GLY A N 1
ATOM 693 C CA . GLY A 1 94 ? 19.519 45.692 12.504 1.00 18.03 91 GLY A CA 1
ATOM 694 C C . GLY A 1 94 ? 19.045 46.948 11.803 1.00 17.49 91 GLY A C 1
ATOM 695 O O . GLY A 1 94 ? 19.281 47.111 10.625 1.00 16.81 91 GLY A O 1
ATOM 696 N N . SER A 1 95 ? 18.415 47.842 12.548 1.00 17.09 92 SER A N 1
ATOM 697 C CA . SER A 1 95 ? 17.815 49.052 12.008 1.00 17.29 92 SER A CA 1
ATOM 698 C C . SER A 1 95 ? 18.809 50.216 11.944 1.00 16.89 92 SER A C 1
ATOM 699 O O . SER A 1 95 ? 18.421 51.355 11.668 1.00 17.35 92 SER A O 1
ATOM 702 N N . GLY A 1 96 ? 20.077 49.959 12.250 1.00 15.46 93 GLY A N 1
ATOM 703 C CA . GLY A 1 96 ? 21.027 51.041 12.362 1.00 14.73 93 GLY A CA 1
ATOM 704 C C . GLY A 1 96 ? 22.446 50.679 12.043 1.00 14.10 93 GLY A C 1
ATOM 705 O O . GLY A 1 96 ? 22.714 49.824 11.197 1.00 13.13 93 GLY A O 1
ATOM 706 N N . TYR A 1 97 ? 23.365 51.354 12.721 1.00 12.55 94 TYR A N 1
ATOM 707 C CA . TYR A 1 97 ? 24.782 51.114 12.518 1.00 12.48 94 TYR A CA 1
ATOM 708 C C . TYR A 1 97 ? 25.616 51.487 13.735 1.00 12.49 94 TYR A C 1
ATOM 709 O O . TYR A 1 97 ? 25.228 52.363 14.498 1.00 12.55 94 TYR A O 1
ATOM 718 N N . TRP A 1 98 ? 26.755 50.828 13.891 1.00 12.95 95 TRP A N 1
ATOM 719 C CA . TRP A 1 98 ? 27.692 51.094 14.990 1.00 13.57 95 TRP A CA 1
ATOM 720 C C . TRP A 1 98 ? 28.817 51.971 14.469 1.00 14.39 95 TRP A C 1
ATOM 721 O O . TRP A 1 98 ? 29.446 51.653 13.445 1.00 14.83 95 TRP A O 1
ATOM 732 N N . LYS A 1 99 ? 29.012 53.099 15.147 1.00 14.53 96 LYS A N 1
ATOM 733 C CA . LYS A 1 99 ? 30.028 54.086 14.794 1.00 15.71 96 LYS A CA 1
ATOM 734 C C . LYS A 1 99 ? 31.130 54.131 15.852 1.00 14.88 96 LYS A C 1
ATOM 735 O O . LYS A 1 99 ? 30.868 54.329 17.021 1.00 14.95 96 LYS A O 1
ATOM 741 N N . ALA A 1 100 ? 32.364 53.960 15.430 1.00 15.25 97 ALA A N 1
ATOM 742 C CA . ALA A 1 100 ? 33.491 53.990 16.340 1.00 16.04 97 ALA A CA 1
ATOM 743 C C . ALA A 1 100 ? 33.638 55.397 16.912 1.00 16.56 97 ALA A C 1
ATOM 744 O O . ALA A 1 100 ? 33.479 56.389 16.197 1.00 16.82 97 ALA A O 1
ATOM 746 N N . THR A 1 101 ? 33.970 55.476 18.189 1.00 17.83 98 THR A N 1
ATOM 747 C CA . THR A 1 101 ? 34.151 56.732 18.904 1.00 19.91 98 THR A CA 1
ATOM 748 C C . THR A 1 101 ? 35.365 56.658 19.823 1.00 19.80 98 THR A C 1
ATOM 749 O O . THR A 1 101 ? 35.844 55.585 20.139 1.00 19.24 98 THR A O 1
ATOM 753 N N . GLY A 1 102 ? 35.870 57.820 20.219 1.00 20.01 99 GLY A N 1
ATOM 754 C CA . GLY A 1 102 ? 36.900 57.922 21.229 1.00 21.04 99 GLY A CA 1
ATOM 755 C C . GLY A 1 102 ? 38.281 57.460 20.815 1.00 21.31 99 GLY A C 1
ATOM 756 O O . GLY A 1 102 ? 38.594 57.283 19.643 1.00 21.61 99 GLY A O 1
ATOM 757 N N . THR A 1 103 ? 39.114 57.205 21.809 1.00 22.22 100 THR A N 1
ATOM 758 C CA . THR A 1 103 ? 40.471 56.760 21.553 1.00 22.34 100 THR A CA 1
ATOM 759 C C . THR A 1 103 ? 40.601 55.282 21.918 1.00 21.65 100 THR A C 1
ATOM 760 O O . THR A 1 103 ? 40.325 54.903 23.031 1.00 22.03 100 THR A O 1
ATOM 764 N N . ASP A 1 104 ? 41.004 54.449 20.963 1.00 21.79 101 ASP A N 1
ATOM 765 C CA . ASP A 1 104 ? 41.256 53.031 21.251 1.00 21.54 101 ASP A CA 1
ATOM 766 C C . ASP A 1 104 ? 42.338 52.876 22.322 1.00 21.29 101 ASP A C 1
ATOM 767 O O . ASP A 1 104 ? 43.297 53.663 22.346 1.00 20.35 101 ASP A O 1
ATOM 772 N N . LYS A 1 105 ? 42.205 51.851 23.173 1.00 20.44 102 LYS A N 1
ATOM 773 C CA . LYS A 1 105 ? 43.095 51.646 24.314 1.00 20.81 102 LYS A CA 1
ATOM 774 C C . LYS A 1 105 ? 43.847 50.343 24.111 1.00 20.41 102 LYS A C 1
ATOM 775 O O . LYS A 1 105 ? 43.238 49.329 23.763 1.00 18.87 102 LYS A O 1
ATOM 781 N N . ILE A 1 106 ? 45.158 50.347 24.344 1.00 19.93 103 ILE A N 1
ATOM 782 C CA . ILE A 1 106 ? 45.934 49.100 24.345 1.00 20.26 103 ILE A CA 1
ATOM 783 C C . ILE A 1 106 ? 45.855 48.483 25.727 1.00 19.90 103 ILE A C 1
ATOM 784 O O . ILE A 1 106 ? 46.027 49.174 26.728 1.00 19.18 103 ILE A O 1
ATOM 789 N N . ILE A 1 107 ? 45.581 47.181 25.785 1.00 19.12 104 ILE A N 1
ATOM 790 C CA . ILE A 1 107 ? 45.529 46.446 27.048 1.00 19.49 104 ILE A CA 1
ATOM 791 C C . ILE A 1 107 ? 46.775 45.576 27.161 1.00 20.38 104 ILE A C 1
ATOM 792 O O . ILE A 1 107 ? 47.145 44.885 26.212 1.00 18.88 104 ILE A O 1
ATOM 797 N N . SER A 1 108 ? 47.365 45.573 28.350 1.00 22.30 105 SER A N 1
ATOM 798 C CA . SER A 1 108 ? 48.616 44.882 28.604 1.00 23.94 105 SER A CA 1
ATOM 799 C C . SER A 1 108 ? 48.506 43.934 29.784 1.00 25.43 105 SER A C 1
ATOM 800 O O . SER A 1 108 ? 47.666 44.089 30.688 1.00 24.48 105 SER A O 1
ATOM 803 N N . THR A 1 109 ? 49.352 42.911 29.753 1.00 27.20 106 THR A N 1
ATOM 804 C CA . THR A 1 109 ? 49.460 41.979 30.850 1.00 28.78 106 THR A CA 1
ATOM 805 C C . THR A 1 109 ? 50.944 41.605 31.052 1.00 29.99 106 THR A C 1
ATOM 806 O O . THR A 1 109 ? 51.610 41.152 30.127 1.00 28.48 106 THR A O 1
ATOM 810 N N . GLU A 1 110 ? 51.446 41.858 32.257 1.00 32.26 107 GLU A N 1
ATOM 811 C CA . GLU A 1 110 ? 52.841 41.556 32.619 1.00 33.96 107 GLU A CA 1
ATOM 812 C C . GLU A 1 110 ? 53.828 42.100 31.567 1.00 34.36 107 GLU A C 1
ATOM 813 O O . GLU A 1 110 ? 54.606 41.350 30.946 1.00 34.69 107 GLU A O 1
ATOM 819 N N . GLY A 1 111 ? 53.742 43.412 31.357 1.00 34.77 108 GLY A N 1
ATOM 820 C CA . GLY A 1 111 ? 54.626 44.138 30.463 1.00 34.80 108 GLY A CA 1
ATOM 821 C C . GLY A 1 111 ? 54.458 43.906 28.971 1.00 34.78 108 GLY A C 1
ATOM 822 O O . GLY A 1 111 ? 55.230 44.462 28.170 1.00 35.74 108 GLY A O 1
ATOM 823 N N . GLN A 1 112 ? 53.463 43.113 28.583 1.00 33.73 109 GLN A N 1
ATOM 824 C CA . GLN A 1 112 ? 53.259 42.756 27.183 1.00 33.24 109 GLN A CA 1
ATOM 825 C C . GLN A 1 112 ? 51.873 43.212 26.705 1.00 31.35 109 GLN A C 1
ATOM 826 O O . GLN A 1 112 ? 50.891 42.958 27.379 1.00 29.72 109 GLN A O 1
ATOM 832 N N . ARG A 1 113 ? 51.795 43.882 25.563 1.00 29.42 110 ARG A N 1
ATOM 833 C CA . ARG A 1 113 ? 50.505 44.304 25.006 1.00 29.00 110 ARG A CA 1
ATOM 834 C C . ARG A 1 113 ? 49.842 43.088 24.393 1.00 27.45 110 ARG A C 1
ATOM 835 O O . ARG A 1 113 ? 50.472 42.360 23.639 1.00 27.58 110 ARG A O 1
ATOM 843 N N . VAL A 1 114 ? 48.567 42.892 24.708 1.00 25.05 111 VAL A N 1
ATOM 844 C CA . VAL A 1 114 ? 47.834 41.703 24.286 1.00 23.58 111 VAL A CA 1
ATOM 845 C C . VAL A 1 114 ? 46.553 41.991 23.508 1.00 21.62 111 VAL A C 1
ATOM 846 O O . VAL A 1 114 ? 46.149 41.183 22.674 1.00 20.09 111 VAL A O 1
ATOM 850 N N . GLY A 1 115 ? 45.925 43.137 23.774 1.00 19.52 112 GLY A N 1
ATOM 851 C CA . GLY A 1 115 ? 44.669 43.472 23.128 1.00 18.06 112 GLY A CA 1
ATOM 852 C C . GLY A 1 115 ? 44.398 44.945 22.927 1.00 16.58 112 GLY A C 1
ATOM 853 O O . GLY A 1 115 ? 45.079 45.779 23.479 1.00 16.29 112 GLY A O 1
ATOM 854 N N . ILE A 1 116 ? 43.393 45.247 22.106 1.00 15.60 113 ILE A N 1
ATOM 855 C CA . ILE A 1 116 ? 42.969 46.607 21.827 1.00 15.25 113 ILE A CA 1
ATOM 856 C C . ILE A 1 116 ? 41.470 46.711 22.171 1.00 14.85 113 ILE A C 1
ATOM 857 O O . ILE A 1 116 ? 40.713 45.826 21.816 1.00 14.57 113 ILE A O 1
ATOM 862 N N . LYS A 1 117 ? 41.083 47.742 22.912 1.00 15.13 114 LYS A N 1
ATOM 863 C CA . LYS A 1 117 ? 39.676 48.044 23.208 1.00 15.15 114 LYS A CA 1
ATOM 864 C C . LYS A 1 117 ? 39.207 49.245 22.370 1.00 16.03 114 LYS A C 1
ATOM 865 O O . LYS A 1 117 ? 39.797 50.325 22.395 1.00 16.49 114 LYS A O 1
ATOM 871 N N . LYS A 1 118 ? 38.130 49.047 21.620 1.00 15.55 115 LYS A N 1
ATOM 872 C CA . LYS A 1 118 ? 37.533 50.098 20.809 1.00 15.45 115 LYS A CA 1
ATOM 873 C C . LYS A 1 118 ? 36.109 50.362 21.311 1.00 14.69 115 LYS A C 1
ATOM 874 O O . LYS A 1 118 ? 35.379 49.413 21.593 1.00 15.20 115 LYS A O 1
ATOM 880 N N . ALA A 1 119 ? 35.728 51.630 21.408 1.00 13.70 116 ALA A N 1
ATOM 881 C CA . ALA A 1 119 ? 34.355 52.017 21.744 1.00 13.14 116 ALA A CA 1
ATOM 882 C C . ALA A 1 119 ? 33.548 52.319 20.490 1.00 12.43 116 ALA A C 1
ATOM 883 O O . ALA A 1 119 ? 34.081 52.857 19.521 1.00 12.66 116 ALA A O 1
ATOM 885 N N . LEU A 1 120 ? 32.278 51.935 20.504 1.00 11.97 117 LEU A N 1
ATOM 886 C CA . LEU A 1 120 ? 31.323 52.251 19.462 1.00 11.75 117 LEU A CA 1
ATOM 887 C C . LEU A 1 120 ? 29.991 52.707 20.054 1.00 11.72 117 LEU A C 1
ATOM 888 O O . LEU A 1 120 ? 29.654 52.394 21.189 1.00 11.67 117 LEU A O 1
ATOM 893 N N . VAL A 1 121 ? 29.241 53.449 19.259 1.00 12.16 118 VAL A N 1
ATOM 894 C CA . VAL A 1 121 ? 27.911 53.946 19.621 1.00 12.96 118 VAL A CA 1
ATOM 895 C C . VAL A 1 121 ? 26.937 53.588 18.529 1.00 12.04 118 VAL A C 1
ATOM 896 O O . VAL A 1 121 ? 27.240 53.738 17.362 1.00 12.50 118 VAL A O 1
ATOM 900 N N . PHE A 1 122 ? 25.743 53.130 18.910 1.00 11.44 119 PHE A N 1
ATOM 901 C CA . PHE A 1 122 ? 24.751 52.747 17.947 1.00 11.46 119 PHE A CA 1
ATOM 902 C C . PHE A 1 122 ? 23.899 53.948 17.508 1.00 11.29 119 PHE A C 1
ATOM 903 O O . PHE A 1 122 ? 23.420 54.695 18.333 1.00 11.65 119 PHE A O 1
ATOM 911 N N . TYR A 1 123 ? 23.786 54.135 16.200 1.00 11.43 120 TYR A N 1
ATOM 912 C CA . TYR A 1 123 ? 22.893 55.089 15.574 1.00 11.82 120 TYR A CA 1
ATOM 913 C C . TYR A 1 123 ? 21.752 54.318 14.920 1.00 12.65 120 TYR A C 1
ATOM 914 O O . TYR A 1 123 ? 21.991 53.288 14.278 1.00 11.33 120 TYR A O 1
ATOM 923 N N . ILE A 1 124 ? 20.527 54.824 15.038 1.00 13.18 121 ILE A N 1
ATOM 924 C CA . ILE A 1 124 ? 19.377 54.275 14.297 1.00 15.20 121 ILE A CA 1
ATOM 925 C C . ILE A 1 124 ? 19.198 55.021 12.979 1.00 16.78 121 ILE A C 1
ATOM 926 O O . ILE A 1 124 ? 19.187 56.262 12.942 1.00 16.60 121 ILE A O 1
ATOM 931 N N . GLY A 1 125 ? 19.054 54.266 11.907 1.00 17.50 122 GLY A N 1
ATOM 932 C CA . GLY A 1 125 ? 18.861 54.839 10.593 1.00 18.92 122 GLY A CA 1
ATOM 933 C C . GLY A 1 125 ? 19.924 54.385 9.625 1.00 20.82 122 GLY A C 1
ATOM 934 O O . GLY A 1 125 ? 20.625 53.387 9.853 1.00 20.33 122 GLY A O 1
ATOM 935 N N . LYS A 1 126 ? 20.043 55.139 8.543 1.00 22.11 123 LYS A N 1
ATOM 936 C CA . LYS A 1 126 ? 20.997 54.893 7.488 1.00 24.16 123 LYS A CA 1
ATOM 937 C C . LYS A 1 126 ? 22.116 55.931 7.546 1.00 24.34 123 LYS A C 1
ATOM 938 O O . LYS A 1 126 ? 21.855 57.128 7.581 1.00 24.88 123 LYS A O 1
ATOM 944 N N . ALA A 1 127 ? 23.360 55.468 7.533 1.00 25.20 124 ALA A N 1
ATOM 945 C CA . ALA A 1 127 ? 24.522 56.344 7.617 1.00 25.47 124 ALA A CA 1
ATOM 946 C C . ALA A 1 127 ? 24.640 57.156 6.329 1.00 26.18 124 ALA A C 1
ATOM 947 O O . ALA A 1 127 ? 24.255 56.636 5.273 1.00 25.17 124 ALA A O 1
ATOM 949 N N . PRO A 1 128 ? 25.128 58.407 6.406 1.00 26.56 125 PRO A N 1
ATOM 950 C CA . PRO A 1 128 ? 25.506 59.101 7.658 1.00 26.09 125 PRO A CA 1
ATOM 951 C C . PRO A 1 128 ? 24.429 59.985 8.267 1.00 24.89 125 PRO A C 1
ATOM 952 O O . PRO A 1 128 ? 24.762 61.048 8.807 1.00 25.80 125 PRO A O 1
ATOM 956 N N . LYS A 1 129 ? 23.171 59.551 8.208 1.00 24.40 126 LYS A N 1
ATOM 957 C CA . LYS A 1 129 ? 22.015 60.355 8.616 1.00 23.42 126 LYS A CA 1
ATOM 958 C C . LYS A 1 129 ? 21.212 59.807 9.795 1.00 21.45 126 LYS A C 1
ATOM 959 O O . LYS A 1 129 ? 20.097 60.256 10.049 1.00 21.12 126 LYS A O 1
ATOM 965 N N . GLY A 1 130 ? 21.775 58.845 10.509 1.00 19.98 127 GLY A N 1
ATOM 966 C CA . GLY A 1 130 ? 21.115 58.245 11.660 1.00 18.36 127 GLY A CA 1
ATOM 967 C C . GLY A 1 130 ? 21.048 59.161 12.862 1.00 17.14 127 GLY A C 1
ATOM 968 O O . GLY A 1 130 ? 21.657 60.212 12.876 1.00 17.38 127 GLY A O 1
ATOM 969 N N . THR A 1 131 ? 20.308 58.770 13.890 1.00 16.85 128 THR A N 1
ATOM 970 C CA . THR A 1 131 ? 20.317 59.495 15.156 1.00 17.24 128 THR A CA 1
ATOM 971 C C . THR A 1 131 ? 20.935 58.671 16.286 1.00 17.22 128 THR A C 1
ATOM 972 O O . THR A 1 131 ? 20.729 57.461 16.358 1.00 15.57 128 THR A O 1
ATOM 976 N N . LYS A 1 132 ? 21.709 59.337 17.135 1.00 17.00 129 LYS A N 1
ATOM 977 C CA . LYS A 1 132 ? 22.493 58.693 18.205 1.00 17.67 129 LYS A CA 1
ATOM 978 C C . LYS A 1 132 ? 21.535 58.084 19.227 1.00 17.19 129 LYS A C 1
ATOM 979 O O . LYS A 1 132 ? 20.493 58.681 19.557 1.00 15.99 129 LYS A O 1
ATOM 985 N N . THR A 1 133 ? 21.871 56.877 19.685 1.00 16.52 130 THR A N 1
ATOM 986 C CA . THR A 1 133 ? 21.238 56.261 20.840 1.00 16.06 130 THR A CA 1
ATOM 987 C C . THR A 1 133 ? 22.224 56.186 21.994 1.00 16.22 130 THR A C 1
ATOM 988 O O . THR A 1 133 ? 23.398 56.516 21.871 1.00 16.46 130 THR A O 1
ATOM 992 N N . ASN A 1 134 ? 21.726 55.719 23.123 1.00 15.95 131 ASN A N 1
ATOM 993 C CA . ASN A 1 134 ? 22.518 55.518 24.304 1.00 16.37 131 ASN A CA 1
ATOM 994 C C . ASN A 1 134 ? 23.180 54.137 24.360 1.00 14.93 131 ASN A C 1
ATOM 995 O O . ASN A 1 134 ? 23.849 53.836 25.339 1.00 14.99 131 ASN A O 1
ATOM 1000 N N . TRP A 1 135 ? 22.997 53.307 23.331 1.00 12.70 132 TRP A N 1
ATOM 1001 C CA . TRP A 1 135 ? 23.615 51.982 23.284 1.00 12.34 132 TRP A CA 1
ATOM 1002 C C . TRP A 1 135 ? 25.086 52.077 22.902 1.00 12.63 132 TRP A C 1
ATOM 1003 O O . TRP A 1 135 ? 25.404 52.652 21.883 1.00 12.04 132 TRP A O 1
ATOM 1014 N N . ILE A 1 136 ? 25.932 51.483 23.736 1.00 12.48 133 ILE A N 1
ATOM 1015 C CA . ILE A 1 136 ? 27.378 51.521 23.626 1.00 12.58 133 ILE A CA 1
ATOM 1016 C C . ILE A 1 136 ? 27.898 50.094 23.502 1.00 12.16 133 ILE A C 1
ATOM 1017 O O . ILE A 1 136 ? 27.408 49.162 24.163 1.00 10.30 133 ILE A O 1
ATOM 1022 N N . MET A 1 137 ? 28.923 49.910 22.669 1.00 12.90 134 MET A N 1
ATOM 1023 C CA . MET A 1 137 ? 29.692 48.689 22.632 1.00 12.77 134 MET A CA 1
ATOM 1024 C C . MET A 1 137 ? 31.175 48.963 22.913 1.00 13.12 134 MET A C 1
ATOM 1025 O O . MET A 1 137 ? 31.727 49.944 22.430 1.00 12.79 134 MET A O 1
ATOM 1030 N N . HIS A 1 138 ? 31.797 48.089 23.703 1.00 12.90 135 HIS A N 1
ATOM 1031 C CA . HIS A 1 138 ? 33.236 48.032 23.847 1.00 13.20 135 HIS A CA 1
ATOM 1032 C C . HIS A 1 138 ? 33.695 46.716 23.198 1.00 13.27 135 HIS A C 1
ATOM 1033 O O . HIS A 1 138 ? 33.309 45.632 23.635 1.00 13.85 135 HIS A O 1
ATOM 1040 N N . GLU A 1 139 ? 34.504 46.812 22.152 1.00 12.91 136 GLU A N 1
ATOM 1041 C CA . GLU A 1 139 ? 34.939 45.647 21.394 1.00 12.84 136 GLU A CA 1
ATOM 1042 C C . GLU A 1 139 ? 36.385 45.389 21.762 1.00 12.56 136 GLU A C 1
ATOM 1043 O O . GLU A 1 139 ? 37.226 46.238 21.523 1.00 11.63 136 GLU A O 1
ATOM 1049 N N . TYR A 1 140 ? 36.661 44.225 22.341 1.00 12.16 137 TYR A N 1
ATOM 1050 C CA . TYR A 1 140 ? 38.028 43.828 22.681 1.00 11.81 137 TYR A CA 1
ATOM 1051 C C . TYR A 1 140 ? 38.544 42.880 21.593 1.00 12.06 137 TYR A C 1
ATOM 1052 O O . TYR A 1 140 ? 37.869 41.915 21.239 1.00 10.89 137 TYR A O 1
ATOM 1061 N N . ARG A 1 141 ? 39.767 43.105 21.114 1.00 13.14 138 ARG A N 1
ATOM 1062 C CA . ARG A 1 141 ? 40.364 42.216 20.124 1.00 14.57 138 ARG A CA 1
ATOM 1063 C C . ARG A 1 141 ? 41.804 41.920 20.471 1.00 14.78 138 ARG A C 1
ATOM 1064 O O . ARG A 1 141 ? 42.465 42.716 21.139 1.00 13.94 138 ARG A O 1
ATOM 1072 N N . LEU A 1 142 ? 42.271 40.742 20.080 1.00 15.97 139 LEU A N 1
ATOM 1073 C CA . LEU A 1 142 ? 43.670 40.358 20.324 1.00 17.55 139 LEU A CA 1
ATOM 1074 C C . LEU A 1 142 ? 44.580 41.052 19.293 1.00 19.36 139 LEU A C 1
ATOM 1075 O O . LEU A 1 142 ? 44.191 41.259 18.148 1.00 19.25 139 LEU A O 1
ATOM 1080 N N . ILE A 1 143 ? 45.754 41.479 19.730 1.00 21.87 140 ILE A N 1
ATOM 1081 C CA . ILE A 1 143 ? 46.785 42.027 18.839 1.00 24.18 140 ILE A CA 1
ATOM 1082 C C . ILE A 1 143 ? 47.346 40.852 18.058 1.00 25.90 140 ILE A C 1
ATOM 1083 O O . ILE A 1 143 ? 47.573 39.788 18.629 1.00 25.91 140 ILE A O 1
ATOM 1088 N N . GLU A 1 144 ? 47.509 41.044 16.755 1.00 28.53 141 GLU A N 1
ATOM 1089 C CA . GLU A 1 144 ? 47.940 39.989 15.841 1.00 31.18 141 GLU A CA 1
ATOM 1090 C C . GLU A 1 144 ? 48.951 40.512 14.782 1.00 33.27 141 GLU A C 1
ATOM 1091 O O . GLU A 1 144 ? 49.085 41.724 14.600 1.00 32.96 141 GLU A O 1
ATOM 1101 N N . PRO A 1 145 ? 49.648 39.592 14.105 1.00 36.19 142 PRO A N 1
ATOM 1102 C CA . PRO A 1 145 ? 50.580 39.936 13.016 1.00 37.89 142 PRO A CA 1
ATOM 1103 C C . PRO A 1 145 ? 49.844 40.491 11.807 1.00 39.70 142 PRO A C 1
ATOM 1104 O O . PRO A 1 145 ? 48.753 40.013 11.513 1.00 40.33 142 PRO A O 1
ATOM 1108 N N . SER A 1 146 ? 50.437 41.454 11.107 1.00 41.62 143 SER A N 1
ATOM 1109 C CA . SER A 1 146 ? 49.756 42.124 9.990 1.00 42.96 143 SER A CA 1
ATOM 1110 C C . SER A 1 146 ? 49.926 41.351 8.683 1.00 43.68 143 SER A C 1
ATOM 1111 O O . SER A 1 146 ? 49.835 40.111 8.669 1.00 44.66 143 SER A O 1
ATOM 1114 N N . ASP A 1 155 ? 39.200 29.723 15.666 1.00 34.40 152 ASP A N 1
ATOM 1115 C CA . ASP A 1 155 ? 38.466 30.408 16.731 1.00 33.66 152 ASP A CA 1
ATOM 1116 C C . ASP A 1 155 ? 38.827 31.888 16.628 1.00 31.87 152 ASP A C 1
ATOM 1117 O O . ASP A 1 155 ? 39.692 32.371 17.389 1.00 32.12 152 ASP A O 1
ATOM 1122 N N . ASP A 1 156 ? 38.205 32.598 15.674 1.00 29.39 153 ASP A N 1
ATOM 1123 C CA . ASP A 1 156 ? 38.529 34.001 15.470 1.00 26.98 153 ASP A CA 1
ATOM 1124 C C . ASP A 1 156 ? 37.396 34.921 15.928 1.00 24.41 153 ASP A C 1
ATOM 1125 O O . ASP A 1 156 ? 36.440 35.149 15.202 1.00 23.05 153 ASP A O 1
ATOM 1130 N N . TRP A 1 157 ? 37.537 35.434 17.149 1.00 21.85 154 TRP A N 1
ATOM 1131 C CA . TRP A 1 157 ? 36.498 36.184 17.851 1.00 19.59 154 TRP A CA 1
ATOM 1132 C C . TRP A 1 157 ? 36.975 37.515 18.376 1.00 17.60 154 TRP A C 1
ATOM 1133 O O . TRP A 1 157 ? 38.165 37.735 18.587 1.00 15.96 154 TRP A O 1
ATOM 1144 N N . VAL A 1 158 ? 36.013 38.403 18.577 1.00 15.87 155 VAL A N 1
ATOM 1145 C CA . VAL A 1 158 ? 36.162 39.562 19.440 1.00 14.92 155 VAL A CA 1
ATOM 1146 C C . VAL A 1 158 ? 35.207 39.347 20.610 1.00 14.66 155 VAL A C 1
ATOM 1147 O O . VAL A 1 158 ? 34.273 38.579 20.520 1.00 14.06 155 VAL A O 1
ATOM 1151 N N . LEU A 1 159 ? 35.473 40.018 21.709 1.00 13.67 156 LEU A N 1
ATOM 1152 C CA . LEU A 1 159 ? 34.665 39.944 22.903 1.00 14.54 156 LEU A CA 1
ATOM 1153 C C . LEU A 1 159 ? 34.070 41.323 23.119 1.00 14.58 156 LEU A C 1
ATOM 1154 O O . LEU A 1 159 ? 34.795 42.290 23.229 1.00 13.61 156 LEU A O 1
ATOM 1159 N N . CYS A 1 160 ? 32.754 41.421 23.124 1.00 15.32 157 CYS A N 1
ATOM 1160 C CA . CYS A 1 160 ? 32.076 42.718 23.191 1.00 16.05 157 CYS A CA 1
ATOM 1161 C C . CYS A 1 160 ? 31.276 42.864 24.471 1.00 15.47 157 CYS A C 1
ATOM 1162 O O . CYS A 1 160 ? 30.605 41.931 24.859 1.00 14.99 157 CYS A O 1
ATOM 1165 N N . ARG A 1 161 ? 31.410 44.021 25.121 1.00 13.67 158 ARG A N 1
ATOM 1166 C CA . ARG A 1 161 ? 30.528 44.455 26.172 1.00 14.39 158 ARG A CA 1
ATOM 1167 C C . ARG A 1 161 ? 29.506 45.420 25.557 1.00 13.57 158 ARG A C 1
ATOM 1168 O O . ARG A 1 161 ? 29.872 46.367 24.846 1.00 12.66 158 ARG A O 1
ATOM 1176 N N . ILE A 1 162 ? 28.237 45.174 25.845 1.00 14.29 159 ILE A N 1
ATOM 1177 C CA . ILE A 1 162 ? 27.117 46.030 25.444 1.00 14.60 159 ILE A CA 1
ATOM 1178 C C . ILE A 1 162 ? 26.468 46.642 26.681 1.00 15.04 159 ILE A C 1
ATOM 1179 O O . ILE A 1 162 ? 26.167 45.937 27.642 1.00 13.62 159 ILE A O 1
ATOM 1184 N N . TYR A 1 163 ? 26.226 47.942 26.651 1.00 15.46 160 TYR A N 1
ATOM 1185 C CA . TYR A 1 163 ? 25.442 48.587 27.727 1.00 16.51 160 TYR A CA 1
ATOM 1186 C C . TYR A 1 163 ? 24.723 49.816 27.215 1.00 17.24 160 TYR A C 1
ATOM 1187 O O . TYR A 1 163 ? 24.994 50.270 26.114 1.00 14.99 160 TYR A O 1
ATOM 1196 N N . LYS A 1 164 ? 23.758 50.301 27.995 1.00 19.54 161 LYS A N 1
ATOM 1197 C CA . LYS A 1 164 ? 23.000 51.500 27.681 1.00 22.26 161 LYS A CA 1
ATOM 1198 C C . LYS A 1 164 ? 23.403 52.605 28.636 1.00 24.39 161 LYS A C 1
ATOM 1199 O O . LYS A 1 164 ? 23.184 52.480 29.822 1.00 24.74 161 LYS A O 1
ATOM 1205 N N . LYS A 1 165 ? 24.006 53.664 28.102 1.00 27.03 162 LYS A N 1
ATOM 1206 C CA . LYS A 1 165 ? 24.388 54.864 28.870 1.00 30.78 162 LYS A CA 1
ATOM 1207 C C . LYS A 1 165 ? 23.189 55.438 29.641 1.00 32.85 162 LYS A C 1
ATOM 1208 O O . LYS A 1 165 ? 22.049 55.328 29.194 1.00 32.52 162 LYS A O 1
ATOM 1214 N N . GLN A 1 166 ? 23.472 56.000 30.818 1.00 36.28 163 GLN A N 1
ATOM 1215 C CA . GLN A 1 166 ? 22.491 56.609 31.738 1.00 38.64 163 GLN A CA 1
ATOM 1216 C C . GLN A 1 166 ? 21.839 55.547 32.630 1.00 39.41 163 GLN A C 1
ATOM 1217 O O . GLN A 1 166 ? 21.577 55.798 33.807 1.00 40.91 163 GLN A O 1
ATOM 1223 N N . GLY B 1 1 ? 58.137 13.693 61.769 1.00 38.90 -3 GLY B N 1
ATOM 1224 C CA . GLY B 1 1 ? 58.624 12.880 60.608 1.00 38.78 -3 GLY B CA 1
ATOM 1225 C C . GLY B 1 1 ? 58.473 13.639 59.298 1.00 38.36 -3 GLY B C 1
ATOM 1226 O O . GLY B 1 1 ? 58.893 14.803 59.191 1.00 38.13 -3 GLY B O 1
ATOM 1227 N N . SER B 1 2 ? 57.875 12.980 58.303 1.00 37.49 -2 SER B N 1
ATOM 1228 C CA . SER B 1 2 ? 57.494 13.633 57.062 1.00 36.65 -2 SER B CA 1
ATOM 1229 C C . SER B 1 2 ? 56.617 14.844 57.366 1.00 35.26 -2 SER B C 1
ATOM 1230 O O . SER B 1 2 ? 55.931 14.872 58.391 1.00 35.24 -2 SER B O 1
ATOM 1233 N N . HIS B 1 3 ? 56.627 15.840 56.484 1.00 33.59 -1 HIS B N 1
ATOM 1234 C CA . HIS B 1 3 ? 55.915 17.079 56.766 1.00 32.33 -1 HIS B CA 1
ATOM 1235 C C . HIS B 1 3 ? 54.435 16.999 56.400 1.00 32.53 -1 HIS B C 1
ATOM 1236 O O . HIS B 1 3 ? 54.083 16.513 55.338 1.00 31.92 -1 HIS B O 1
ATOM 1243 N N . MET B 1 4 ? 53.590 17.516 57.287 1.00 33.01 1 MET B N 1
ATOM 1244 C CA . MET B 1 4 ? 52.153 17.604 57.059 1.00 33.98 1 MET B CA 1
ATOM 1245 C C . MET B 1 4 ? 51.733 19.047 57.281 1.00 33.80 1 MET B C 1
ATOM 1246 O O . MET B 1 4 ? 51.718 19.523 58.412 1.00 33.54 1 MET B O 1
ATOM 1251 N N . GLY B 1 5 ? 51.460 19.752 56.191 1.00 34.55 2 GLY B N 1
ATOM 1252 C CA . GLY B 1 5 ? 51.083 21.151 56.238 1.00 35.47 2 GLY B CA 1
ATOM 1253 C C . GLY B 1 5 ? 49.628 21.358 56.612 1.00 36.57 2 GLY B C 1
ATOM 1254 O O . GLY B 1 5 ? 48.847 20.408 56.684 1.00 35.52 2 GLY B O 1
ATOM 1255 N N . ILE B 1 6 ? 49.270 22.610 56.872 1.00 38.42 3 ILE B N 1
ATOM 1256 C CA . ILE B 1 6 ? 47.880 22.974 57.088 1.00 40.44 3 ILE B CA 1
ATOM 1257 C C . ILE B 1 6 ? 47.264 23.297 55.732 1.00 42.39 3 ILE B C 1
ATOM 1258 O O . ILE B 1 6 ? 47.934 23.838 54.842 1.00 42.79 3 ILE B O 1
ATOM 1263 N N . GLN B 1 7 ? 45.986 22.946 55.596 1.00 44.43 4 GLN B N 1
ATOM 1264 C CA . GLN B 1 7 ? 45.257 22.955 54.333 1.00 46.27 4 GLN B CA 1
ATOM 1265 C C . GLN B 1 7 ? 44.072 23.895 54.486 1.00 47.21 4 GLN B C 1
ATOM 1266 O O . GLN B 1 7 ? 42.982 23.471 54.867 1.00 47.00 4 GLN B O 1
ATOM 1272 N N . GLU B 1 8 ? 44.293 25.176 54.209 1.00 48.67 5 GLU B N 1
ATOM 1273 C CA . GLU B 1 8 ? 43.250 26.189 54.387 1.00 49.75 5 GLU B CA 1
ATOM 1274 C C . GLU B 1 8 ? 42.068 26.027 53.423 1.00 50.08 5 GLU B C 1
ATOM 1275 O O . GLU B 1 8 ? 42.184 25.436 52.343 1.00 50.06 5 GLU B O 1
ATOM 1281 N N . THR B 1 9 ? 40.924 26.556 53.833 1.00 50.52 6 THR B N 1
ATOM 1282 C CA . THR B 1 9 ? 39.745 26.580 52.984 1.00 50.75 6 THR B CA 1
ATOM 1283 C C . THR B 1 9 ? 39.511 28.008 52.499 1.00 50.67 6 THR B C 1
ATOM 1284 O O . THR B 1 9 ? 39.241 28.912 53.308 1.00 50.86 6 THR B O 1
ATOM 1288 N N . ASP B 1 10 ? 39.637 28.200 51.185 1.00 50.10 7 ASP B N 1
ATOM 1289 C CA . ASP B 1 10 ? 39.227 29.434 50.521 1.00 49.63 7 ASP B CA 1
ATOM 1290 C C . ASP B 1 10 ? 37.772 29.258 50.112 1.00 48.71 7 ASP B C 1
ATOM 1291 O O . ASP B 1 10 ? 37.465 28.417 49.269 1.00 48.29 7 ASP B O 1
ATOM 1296 N N . PRO B 1 11 ? 36.864 30.040 50.688 1.00 47.89 8 PRO B N 1
ATOM 1297 C CA . PRO B 1 11 ? 35.437 29.866 50.374 1.00 47.22 8 PRO B CA 1
ATOM 1298 C C . PRO B 1 11 ? 35.060 30.236 48.926 1.00 46.14 8 PRO B C 1
ATOM 1299 O O . PRO B 1 11 ? 34.043 29.752 48.452 1.00 46.38 8 PRO B O 1
ATOM 1303 N N . LEU B 1 12 ? 35.852 31.061 48.245 1.00 45.09 9 LEU B N 1
ATOM 1304 C CA . LEU B 1 12 ? 35.548 31.471 46.869 1.00 44.42 9 LEU B CA 1
ATOM 1305 C C . LEU B 1 12 ? 35.880 30.365 45.853 1.00 44.63 9 LEU B C 1
ATOM 1306 O O . LEU B 1 12 ? 35.168 30.177 44.858 1.00 43.85 9 LEU B O 1
ATOM 1311 N N . THR B 1 13 ? 36.973 29.648 46.109 1.00 44.76 10 THR B N 1
ATOM 1312 C CA . THR B 1 13 ? 37.366 28.495 45.287 1.00 44.71 10 THR B CA 1
ATOM 1313 C C . THR B 1 13 ? 36.407 27.320 45.445 1.00 44.25 10 THR B C 1
ATOM 1314 O O . THR B 1 13 ? 36.164 26.587 44.489 1.00 44.65 10 THR B O 1
ATOM 1318 N N . GLN B 1 14 ? 35.849 27.140 46.636 1.00 43.82 11 GLN B N 1
ATOM 1319 C CA . GLN B 1 14 ? 34.836 26.107 46.820 1.00 43.50 11 GLN B CA 1
ATOM 1320 C C . GLN B 1 14 ? 33.504 26.461 46.124 1.00 42.56 11 GLN B C 1
ATOM 1321 O O . GLN B 1 14 ? 32.704 25.573 45.832 1.00 42.38 11 GLN B O 1
ATOM 1327 N N . LEU B 1 15 ? 33.290 27.743 45.813 1.00 41.33 12 LEU B N 1
ATOM 1328 C CA . LEU B 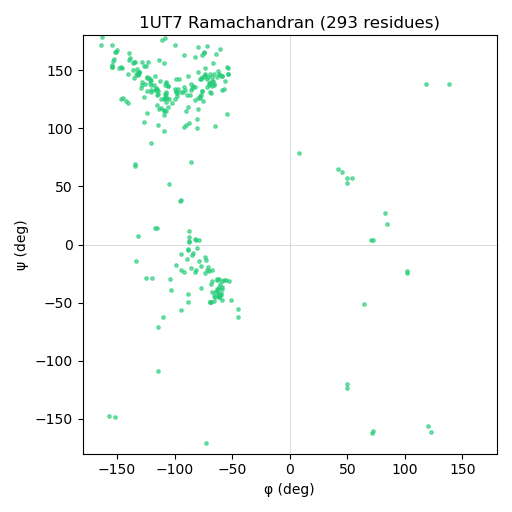1 15 ? 32.133 28.161 45.014 1.00 40.15 12 LEU B CA 1
ATOM 1329 C C . LEU B 1 15 ? 32.338 28.056 43.505 1.00 39.59 12 LEU B C 1
ATOM 1330 O O . LEU B 1 15 ? 31.378 28.242 42.752 1.00 39.20 12 LEU B O 1
ATOM 1335 N N . SER B 1 16 ? 33.566 27.757 43.075 1.00 38.69 13 SER B N 1
ATOM 1336 C CA . SER B 1 16 ? 33.981 27.859 41.663 1.00 38.35 13 SER B CA 1
ATOM 1337 C C . SER B 1 16 ? 33.514 29.176 40.992 1.00 36.96 13 SER B C 1
ATOM 1338 O O . SER B 1 16 ? 32.728 29.175 40.032 1.00 37.60 13 SER B O 1
ATOM 1341 N N . LEU B 1 17 ? 33.994 30.299 41.512 1.00 35.00 14 LEU B N 1
ATOM 1342 C CA . LEU B 1 17 ? 33.665 31.599 40.925 1.00 33.60 14 LEU B CA 1
ATOM 1343 C C . LEU B 1 17 ? 34.465 31.756 39.649 1.00 31.28 14 LEU B C 1
ATOM 1344 O O . LEU B 1 17 ? 35.677 31.708 39.710 1.00 30.72 14 LEU B O 1
ATOM 1349 N N . PRO B 1 18 ? 33.807 31.993 38.515 1.00 29.54 15 PRO B N 1
ATOM 1350 C CA . PRO B 1 18 ? 34.532 32.317 37.277 1.00 27.82 15 PRO B CA 1
ATOM 1351 C C . PRO B 1 18 ? 35.331 33.607 37.417 1.00 25.94 15 PRO B C 1
ATOM 1352 O O . PRO B 1 18 ? 34.933 34.486 38.175 1.00 24.87 15 PRO B O 1
ATOM 1356 N N . PRO B 1 19 ? 36.452 33.721 36.720 1.00 23.85 16 PRO B N 1
ATOM 1357 C CA . PRO B 1 19 ? 37.224 34.960 36.801 1.00 22.61 16 PRO B CA 1
ATOM 1358 C C . PRO B 1 19 ? 36.340 36.151 36.424 1.00 21.18 16 PRO B C 1
ATOM 1359 O O . PRO B 1 19 ? 35.491 36.035 35.527 1.00 19.45 16 PRO B O 1
ATOM 1363 N N . GLY B 1 20 ? 36.506 37.260 37.136 1.00 19.80 17 GLY B N 1
ATOM 1364 C CA . GLY B 1 20 ? 35.754 38.465 36.853 1.00 19.57 17 GLY B CA 1
ATOM 1365 C C . GLY B 1 20 ? 34.598 38.686 37.814 1.00 18.41 17 GLY B C 1
ATOM 1366 O O . GLY B 1 20 ? 34.174 39.815 37.970 1.00 17.64 17 GLY B O 1
ATOM 1367 N N . PHE B 1 21 ? 34.078 37.629 38.429 1.00 17.76 18 PHE B N 1
ATOM 1368 C CA . PHE B 1 21 ? 32.979 37.775 39.379 1.00 18.46 18 PHE B CA 1
ATOM 1369 C C . PHE B 1 21 ? 33.496 38.306 40.699 1.00 18.61 18 PHE B C 1
ATOM 1370 O O . PHE B 1 21 ? 34.499 37.810 41.225 1.00 17.91 18 PHE B O 1
ATOM 1378 N N . ARG B 1 22 ? 32.814 39.322 41.212 1.00 17.65 19 ARG B N 1
ATOM 1379 C CA . ARG B 1 22 ? 33.193 39.986 42.462 1.00 18.38 19 ARG B CA 1
ATOM 1380 C C . ARG B 1 22 ? 31.971 40.196 43.332 1.00 17.47 19 ARG B C 1
ATOM 1381 O O . ARG B 1 22 ? 30.867 40.255 42.834 1.00 17.22 19 ARG B O 1
ATOM 1389 N N . PHE B 1 23 ? 32.197 40.338 44.634 1.00 17.85 20 PHE B N 1
ATOM 1390 C CA . PHE B 1 23 ? 31.132 40.487 45.617 1.00 17.50 20 PHE B CA 1
ATOM 1391 C C . PHE B 1 23 ? 30.796 41.974 45.726 1.00 18.18 20 PHE B C 1
ATOM 1392 O O . PHE B 1 23 ? 31.556 42.747 46.285 1.00 17.99 20 PHE B O 1
ATOM 1400 N N . TYR B 1 24 ? 29.668 42.354 45.139 1.00 18.27 21 TYR B N 1
ATOM 1401 C CA . TYR B 1 24 ? 29.158 43.720 45.120 1.00 19.20 21 TYR B CA 1
ATOM 1402 C C . TYR B 1 24 ? 27.669 43.669 45.444 1.00 18.30 21 TYR B C 1
ATOM 1403 O O . TYR B 1 24 ? 26.817 43.923 44.594 1.00 17.45 21 TYR B O 1
ATOM 1412 N N . PRO B 1 25 ? 27.366 43.327 46.688 1.00 18.09 22 PRO B N 1
ATOM 1413 C CA . PRO B 1 25 ? 25.975 43.124 47.109 1.00 17.89 22 PRO B CA 1
ATOM 1414 C C . PRO B 1 25 ? 25.227 44.434 47.246 1.00 17.40 22 PRO B C 1
ATOM 1415 O O . PRO B 1 25 ? 25.806 45.460 47.614 1.00 18.39 22 PRO B O 1
ATOM 1419 N N . THR B 1 26 ? 23.942 44.409 46.930 1.00 17.09 23 THR B N 1
ATOM 1420 C CA . THR B 1 26 ? 23.068 45.527 47.241 1.00 16.63 23 THR B CA 1
ATOM 1421 C C . THR B 1 26 ? 22.777 45.506 48.756 1.00 16.02 23 THR B C 1
ATOM 1422 O O . THR B 1 26 ? 22.975 44.503 49.442 1.00 14.16 23 THR B O 1
ATOM 1426 N N . ASP B 1 27 ? 22.246 46.608 49.261 1.00 16.14 24 ASP B N 1
ATOM 1427 C CA . ASP B 1 27 ? 21.847 46.659 50.672 1.00 16.75 24 ASP B CA 1
ATOM 1428 C C . ASP B 1 27 ? 20.754 45.658 50.985 1.00 16.41 24 ASP B C 1
ATOM 1429 O O . ASP B 1 27 ? 20.755 45.075 52.058 1.00 16.05 24 ASP B O 1
ATOM 1434 N N . GLU B 1 28 ? 19.807 45.468 50.067 1.00 17.09 25 GLU B N 1
ATOM 1435 C CA . GLU B 1 28 ? 18.745 44.487 50.253 1.00 18.13 25 GLU B CA 1
ATOM 1436 C C . GLU B 1 28 ? 19.318 43.070 50.360 1.00 17.46 25 GLU B C 1
ATOM 1437 O O . GLU B 1 28 ? 18.888 42.291 51.230 1.00 16.37 25 GLU B O 1
ATOM 1443 N N . GLU B 1 29 ? 20.276 42.744 49.497 1.00 15.63 26 GLU B N 1
ATOM 1444 C CA . GLU B 1 29 ? 20.952 41.448 49.536 1.00 16.32 26 GLU B CA 1
ATOM 1445 C C . GLU B 1 29 ? 21.686 41.239 50.847 1.00 15.63 26 GLU B C 1
ATOM 1446 O O . GLU B 1 29 ? 21.663 40.142 51.407 1.00 15.21 26 GLU B O 1
ATOM 1452 N N . LEU B 1 30 ? 22.372 42.267 51.338 1.00 15.36 27 LEU B N 1
ATOM 1453 C CA . LEU B 1 30 ? 23.104 42.110 52.586 1.00 14.65 27 LEU B CA 1
ATOM 1454 C C . LEU B 1 30 ? 22.130 41.815 53.717 1.00 15.11 27 LEU B C 1
ATOM 1455 O O . LEU B 1 30 ? 22.414 40.969 54.559 1.00 14.58 27 LEU B O 1
ATOM 1460 N N . MET B 1 31 ? 20.984 42.484 53.723 1.00 16.31 28 MET B N 1
ATOM 1461 C CA . MET B 1 31 ? 19.997 42.270 54.793 1.00 17.29 28 MET B CA 1
ATOM 1462 C C . MET B 1 31 ? 19.338 40.911 54.743 1.00 18.13 28 MET B C 1
ATOM 1463 O O . MET B 1 31 ? 19.255 40.241 55.785 1.00 18.27 28 MET B O 1
ATOM 1468 N N . VAL B 1 32 ? 18.843 40.530 53.571 1.00 18.35 29 VAL B N 1
ATOM 1469 C CA . VAL B 1 32 ? 17.983 39.357 53.415 1.00 19.36 29 VAL B CA 1
ATOM 1470 C C . VAL B 1 32 ? 18.845 38.108 53.177 1.00 19.13 29 VAL B C 1
ATOM 1471 O O . VAL B 1 32 ? 18.650 37.087 53.838 1.00 19.39 29 VAL B O 1
ATOM 1475 N N . GLN B 1 33 ? 19.794 38.186 52.243 1.00 17.29 30 GLN B N 1
ATOM 1476 C CA . GLN B 1 33 ? 20.537 37.003 51.832 1.00 17.08 30 GLN B CA 1
ATOM 1477 C C . GLN B 1 33 ? 21.692 36.669 52.773 1.00 16.18 30 GLN B C 1
ATOM 1478 O O . GLN B 1 33 ? 22.108 35.515 52.851 1.00 15.89 30 GLN B O 1
ATOM 1484 N N . TYR B 1 34 ? 22.193 37.665 53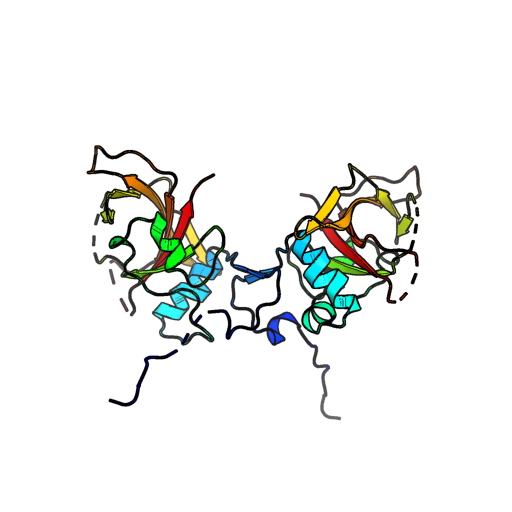.514 1.00 14.76 31 TYR B N 1
ATOM 1485 C CA . TYR B 1 34 ? 23.294 37.427 54.434 1.00 14.24 31 TYR B CA 1
ATOM 1486 C C . TYR B 1 34 ? 22.880 37.520 55.883 1.00 14.58 31 TYR B C 1
ATOM 1487 O O . TYR B 1 34 ? 22.960 36.536 56.595 1.00 16.06 31 TYR B O 1
ATOM 1496 N N . LEU B 1 35 ? 22.420 38.665 56.337 1.00 14.91 32 LEU B N 1
ATOM 1497 C CA . LEU B 1 35 ? 22.133 38.833 57.750 1.00 15.90 32 LEU B CA 1
ATOM 1498 C C . LEU B 1 35 ? 20.928 37.967 58.164 1.00 16.41 32 LEU B C 1
ATOM 1499 O O . LEU B 1 35 ? 21.042 37.150 59.073 1.00 15.95 32 LEU B O 1
ATOM 1504 N N . CYS B 1 36 ? 19.829 38.030 57.432 1.00 17.90 33 CYS B N 1
ATOM 1505 C CA . CYS B 1 36 ? 18.662 37.188 57.782 1.00 19.70 33 CYS B CA 1
ATOM 1506 C C . CYS B 1 36 ? 18.934 35.691 57.620 1.00 19.75 33 CYS B C 1
ATOM 1507 O O . CYS B 1 36 ? 18.575 34.886 58.488 1.00 20.71 33 CYS B O 1
ATOM 1512 N N . ARG B 1 37 ? 19.573 35.309 56.520 1.00 19.28 34 ARG B N 1
ATOM 1513 C CA . ARG B 1 37 ? 19.818 33.900 56.229 1.00 20.20 34 ARG B CA 1
ATOM 1514 C C . ARG B 1 37 ? 20.893 33.288 57.147 1.00 19.87 34 ARG B C 1
ATOM 1515 O O . ARG B 1 37 ? 20.940 32.076 57.327 1.00 19.33 34 ARG B O 1
ATOM 1523 N N . LYS B 1 38 ? 21.752 34.118 57.723 1.00 19.55 35 LYS B N 1
ATOM 1524 C CA . LYS B 1 38 ? 22.702 33.631 58.729 1.00 19.89 35 LYS B CA 1
ATOM 1525 C C . LYS B 1 38 ? 21.939 33.059 59.912 1.00 19.74 35 LYS B C 1
ATOM 1526 O O . LYS B 1 38 ? 22.283 31.994 60.415 1.00 19.39 35 LYS B O 1
ATOM 1532 N N . ALA B 1 39 ? 20.894 33.765 60.350 1.00 19.32 36 ALA B N 1
ATOM 1533 C CA . ALA B 1 39 ? 20.064 33.309 61.458 1.00 18.79 36 ALA B CA 1
ATOM 1534 C C . ALA B 1 39 ? 19.352 31.980 61.112 1.00 18.15 36 ALA B C 1
ATOM 1535 O O . ALA B 1 39 ? 19.126 31.150 61.975 1.00 17.16 36 ALA B O 1
ATOM 1537 N N . ALA B 1 40 ? 19.046 31.777 59.834 1.00 15.50 37 ALA B N 1
ATOM 1538 C CA . ALA B 1 40 ? 18.420 30.545 59.378 1.00 15.22 37 ALA B CA 1
ATOM 1539 C C . ALA B 1 40 ? 19.425 29.418 59.079 1.00 15.02 37 ALA B C 1
ATOM 1540 O O . ALA B 1 40 ? 19.026 28.285 58.849 1.00 15.41 37 ALA B O 1
ATOM 1542 N N . GLY B 1 41 ? 20.711 29.741 59.087 1.00 13.33 38 GLY B N 1
ATOM 1543 C CA . GLY B 1 41 ? 21.783 28.781 58.916 1.00 12.92 38 GLY B CA 1
ATOM 1544 C C . GLY B 1 41 ? 22.118 28.419 57.488 1.00 13.27 38 GLY B C 1
ATOM 1545 O O . GLY B 1 41 ? 22.625 27.334 57.263 1.00 12.05 38 GLY B O 1
ATOM 1546 N N . TYR B 1 42 ? 21.877 29.308 56.533 1.00 12.15 39 TYR B N 1
ATOM 1547 C CA . TYR B 1 42 ? 22.210 29.003 55.141 1.00 12.54 39 TYR B CA 1
ATOM 1548 C C . TYR B 1 42 ? 23.722 28.954 54.964 1.00 13.26 39 TYR B C 1
ATOM 1549 O O . TYR B 1 42 ? 24.455 29.852 55.373 1.00 12.48 39 TYR B O 1
ATOM 1558 N N . ASP B 1 43 ? 24.157 27.884 54.328 1.00 13.68 40 ASP B N 1
ATOM 1559 C CA . ASP B 1 43 ? 25.569 27.584 54.048 1.00 14.07 40 ASP B CA 1
ATOM 1560 C C . ASP B 1 43 ? 26.340 28.811 53.528 1.00 14.90 40 ASP B C 1
ATOM 1561 O O . ASP B 1 43 ? 27.244 29.293 54.203 1.00 14.41 40 ASP B O 1
ATOM 1566 N N . PHE B 1 44 ? 25.953 29.361 52.379 1.00 15.85 41 PHE B N 1
ATOM 1567 C CA . PHE B 1 44 ? 26.762 30.452 51.796 1.00 17.22 41 PHE B CA 1
ATOM 1568 C C . PHE B 1 44 ? 26.883 31.653 52.732 1.00 17.84 41 PHE B C 1
ATOM 1569 O O . PHE B 1 44 ? 27.958 32.268 52.822 1.00 17.57 41 PHE B O 1
ATOM 1577 N N . SER B 1 45 ? 25.792 31.959 53.437 1.00 19.12 42 SER B N 1
ATOM 1578 C CA . SER B 1 45 ? 25.764 33.045 54.418 1.00 20.56 42 SER B CA 1
ATOM 1579 C C . SER B 1 45 ? 26.794 32.846 55.530 1.00 21.61 42 SER B C 1
ATOM 1580 O O . SER B 1 45 ? 27.527 33.761 55.884 1.00 24.52 42 SER B O 1
ATOM 1585 N N . LEU B 1 46 ? 26.835 31.645 56.085 1.00 21.90 43 LEU B N 1
ATOM 1586 C CA . LEU B 1 46 ? 27.810 31.264 57.117 1.00 22.13 43 LEU B CA 1
ATOM 1587 C C . LEU B 1 46 ? 29.264 31.193 56.615 1.00 22.11 43 LEU B C 1
ATOM 1588 O O . LEU B 1 46 ? 30.182 31.414 57.377 1.00 22.80 43 LEU B O 1
ATOM 1593 N N . GLN B 1 47 ? 29.484 30.845 55.358 1.00 21.46 44 GLN B N 1
ATOM 1594 C CA . GLN B 1 47 ? 30.835 30.514 54.919 1.00 22.36 44 GLN B CA 1
ATOM 1595 C C . GLN B 1 47 ? 31.544 31.672 54.214 1.00 21.69 44 GLN B C 1
ATOM 1596 O O . GLN B 1 47 ? 32.769 31.678 54.089 1.00 19.16 44 GLN B O 1
ATOM 1602 N N . LEU B 1 48 ? 30.787 32.660 53.767 1.00 21.34 45 LEU B N 1
ATOM 1603 C CA . LEU B 1 48 ? 31.396 33.721 52.972 1.00 22.63 45 LEU B CA 1
ATOM 1604 C C . LEU B 1 48 ? 31.807 34.910 53.780 1.00 22.37 45 LEU B C 1
ATOM 1605 O O . LEU B 1 48 ? 32.622 35.669 53.315 1.00 24.06 45 LEU B O 1
ATOM 1610 N N . ILE B 1 49 ? 31.230 35.114 54.957 1.00 22.85 46 ILE B N 1
ATOM 1611 C CA . ILE B 1 49 ? 31.562 36.294 55.743 1.00 22.87 46 ILE B CA 1
ATOM 1612 C C . ILE B 1 49 ? 31.988 35.859 57.135 1.00 23.09 46 ILE B C 1
ATOM 1613 O O . ILE B 1 49 ? 31.282 35.126 57.790 1.00 22.57 46 ILE B O 1
ATOM 1618 N N . ALA B 1 50 ? 33.161 36.316 57.572 1.00 24.43 47 ALA B N 1
ATOM 1619 C CA . ALA B 1 50 ? 33.740 35.847 58.843 1.00 25.17 47 ALA B CA 1
ATOM 1620 C C . ALA B 1 50 ? 33.082 36.484 60.067 1.00 24.80 47 ALA B C 1
ATOM 1621 O O . ALA B 1 50 ? 32.713 37.664 60.015 1.00 24.89 47 ALA B O 1
ATOM 1623 N N . GLU B 1 51 ? 32.896 35.714 61.151 1.00 24.61 48 GLU B N 1
ATOM 1624 C CA . GLU B 1 51 ? 32.496 36.281 62.434 1.00 25.00 48 GLU B CA 1
ATOM 1625 C C . GLU B 1 51 ? 33.760 36.813 63.109 1.00 25.14 48 GLU B C 1
ATOM 1626 O O . GLU B 1 51 ? 34.792 36.139 63.127 1.00 24.81 48 GLU B O 1
ATOM 1632 N N . ILE B 1 52 ? 33.686 38.011 63.667 1.00 24.88 49 ILE B N 1
ATOM 1633 C CA . ILE B 1 52 ? 34.786 38.568 64.462 1.00 25.54 49 ILE B CA 1
ATOM 1634 C C . ILE B 1 52 ? 34.224 39.546 65.474 1.00 24.75 49 ILE B C 1
ATOM 1635 O O . ILE B 1 52 ? 33.138 40.074 65.296 1.00 25.26 49 ILE B O 1
ATOM 1640 N N . ASP B 1 53 ? 34.966 39.837 66.524 1.00 24.52 50 ASP B N 1
ATOM 1641 C CA . ASP B 1 53 ? 34.607 40.972 67.349 1.00 24.32 50 ASP B CA 1
ATOM 1642 C C . ASP B 1 53 ? 35.355 42.167 66.796 1.00 23.56 50 ASP B C 1
ATOM 1643 O O . ASP B 1 53 ? 36.553 42.365 67.059 1.00 23.14 50 ASP B O 1
ATOM 1648 N N . LEU B 1 54 ? 34.623 42.964 66.038 1.00 22.19 51 LEU B N 1
ATOM 1649 C CA . LEU B 1 54 ? 35.218 44.035 65.283 1.00 22.38 51 LEU B CA 1
ATOM 1650 C C . LEU B 1 54 ? 35.894 45.049 66.179 1.00 20.93 51 LEU B C 1
ATOM 1651 O O . LEU B 1 54 ? 36.836 45.707 65.753 1.00 21.40 51 LEU B O 1
ATOM 1660 N N . TYR B 1 55 ? 35.380 45.198 67.395 1.00 19.84 52 TYR B N 1
ATOM 1661 C CA . TYR B 1 55 ? 35.845 46.244 68.279 1.00 20.16 52 TYR B CA 1
ATOM 1662 C C . TYR B 1 55 ? 37.111 45.900 69.045 1.00 20.41 52 TYR B C 1
ATOM 1663 O O . TYR B 1 55 ? 37.549 46.695 69.868 1.00 21.06 52 TYR B O 1
ATOM 1672 N N . LYS B 1 56 ? 37.699 44.746 68.749 1.00 20.14 53 LYS B N 1
ATOM 1673 C CA . LYS B 1 56 ? 38.992 44.360 69.297 1.00 21.44 53 LYS B CA 1
ATOM 1674 C C . LYS B 1 56 ? 40.180 44.831 68.457 1.00 20.59 53 LYS B C 1
ATOM 1675 O O . LYS B 1 56 ? 41.330 44.569 68.812 1.00 21.70 53 LYS B O 1
ATOM 1681 N N . PHE B 1 57 ? 39.921 45.449 67.312 1.00 19.21 54 PHE B N 1
ATOM 1682 C CA . PHE B 1 57 ? 40.947 45.660 66.308 1.00 18.84 54 PHE B CA 1
ATOM 1683 C C . PHE B 1 57 ? 40.974 47.096 65.776 1.00 18.52 54 PHE B C 1
ATOM 1684 O O . PHE B 1 57 ? 39.965 47.799 65.747 1.00 16.94 54 PHE B O 1
ATOM 1692 N N . ASP B 1 58 ? 42.168 47.515 65.365 1.00 17.64 55 ASP B N 1
ATOM 1693 C CA . ASP B 1 58 ? 42.302 48.696 64.528 1.00 17.48 55 ASP B CA 1
ATOM 1694 C C . ASP B 1 58 ? 41.786 48.281 63.169 1.00 16.94 55 ASP B C 1
ATOM 1695 O O . ASP B 1 58 ? 42.078 47.161 62.738 1.00 17.81 55 ASP B O 1
ATOM 1700 N N . PRO B 1 59 ? 41.081 49.178 62.477 1.00 15.97 56 PRO B N 1
ATOM 1701 C CA . PRO B 1 59 ? 40.517 48.878 61.163 1.00 15.92 56 PRO B CA 1
ATOM 1702 C C . PRO B 1 59 ? 41.531 48.461 60.098 1.00 16.32 56 PRO B C 1
ATOM 1703 O O . PRO B 1 59 ? 41.180 47.662 59.226 1.00 15.67 56 PRO B O 1
ATOM 1707 N N . TRP B 1 60 ? 42.771 48.967 60.158 1.00 17.43 57 TRP B N 1
ATOM 1708 C CA . TRP B 1 60 ? 43.771 48.621 59.116 1.00 17.28 57 TRP B CA 1
ATOM 1709 C C . TRP B 1 60 ? 44.295 47.205 59.206 1.00 18.24 57 TRP B C 1
ATOM 1710 O O . TRP B 1 60 ? 44.948 46.746 58.259 1.00 18.61 57 TRP B O 1
ATOM 1721 N N . VAL B 1 61 ? 44.024 46.532 60.333 1.00 18.54 58 VAL B N 1
ATOM 1722 C CA . VAL B 1 61 ? 44.268 45.108 60.522 1.00 20.12 58 VAL B CA 1
ATOM 1723 C C . VAL B 1 61 ? 43.144 44.252 59.906 1.00 20.60 58 VAL B C 1
ATOM 1724 O O . VAL B 1 61 ? 43.331 43.083 59.563 1.00 20.28 58 VAL B O 1
ATOM 1728 N N . LEU B 1 62 ? 41.972 44.844 59.720 1.00 20.52 59 LEU B N 1
ATOM 1729 C CA . LEU B 1 62 ? 40.823 44.032 59.312 1.00 20.95 59 LEU B CA 1
ATOM 1730 C C . LEU B 1 62 ? 40.921 43.353 57.964 1.00 20.23 59 LEU B C 1
ATOM 1731 O O . LEU B 1 62 ? 40.460 42.246 57.862 1.00 20.71 59 LEU B O 1
ATOM 1736 N N . PRO B 1 63 ? 41.488 43.971 56.928 1.00 20.62 60 PRO B N 1
ATOM 1737 C CA . PRO B 1 63 ? 41.604 43.300 55.631 1.00 21.26 60 PRO B CA 1
ATOM 1738 C C . PRO B 1 63 ? 42.258 41.939 55.691 1.00 22.62 60 PRO B C 1
ATOM 1739 O O . PRO B 1 63 ? 41.906 41.056 54.891 1.00 23.55 60 PRO B O 1
ATOM 1743 N N . ASN B 1 64 ? 43.181 41.759 56.622 1.00 23.36 61 ASN B N 1
ATOM 1744 C CA . ASN B 1 64 ? 43.827 40.468 56.796 1.00 24.45 61 ASN B CA 1
ATOM 1745 C C . ASN B 1 64 ? 42.945 39.455 57.538 1.00 24.60 61 ASN B C 1
ATOM 1746 O O . ASN B 1 64 ? 43.206 38.248 57.441 1.00 24.94 61 ASN B O 1
ATOM 1755 N N . LYS B 1 65 ? 41.908 39.924 58.258 1.00 24.88 62 LYS B N 1
ATOM 1756 C CA . LYS B 1 65 ? 40.952 39.041 58.950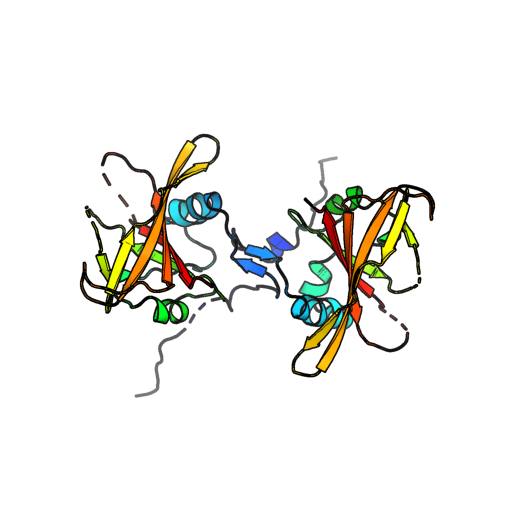 1.00 25.05 62 LYS B CA 1
ATOM 1757 C C . LYS B 1 65 ? 39.727 38.624 58.085 1.00 24.66 62 LYS B C 1
ATOM 1758 O O . LYS B 1 65 ? 38.975 37.739 58.479 1.00 24.12 62 LYS B O 1
ATOM 1764 N N . ALA B 1 66 ? 39.527 39.286 56.946 1.00 24.56 63 ALA B N 1
ATOM 1765 C CA . ALA B 1 66 ? 38.410 39.026 56.029 1.00 24.47 63 ALA B CA 1
ATOM 1766 C C . ALA B 1 66 ? 38.682 37.803 55.145 1.00 25.42 63 ALA 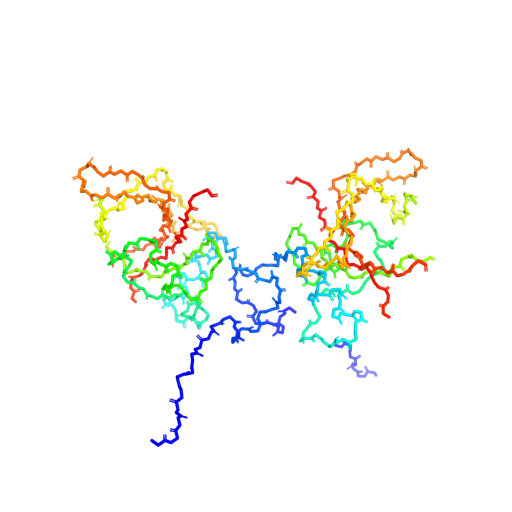B C 1
ATOM 1767 O O . ALA B 1 66 ? 39.829 37.535 54.796 1.00 26.24 63 ALA B O 1
ATOM 1769 N N . LEU B 1 67 ? 37.638 37.068 54.769 1.00 25.80 64 LEU B N 1
ATOM 1770 C CA . LEU B 1 67 ? 37.831 35.812 54.029 1.00 25.86 64 LEU B CA 1
ATOM 1771 C C . LEU B 1 67 ? 38.237 36.116 52.584 1.00 26.26 64 LEU B C 1
ATOM 1772 O O . LEU B 1 67 ? 38.901 35.302 51.941 1.00 27.14 64 LEU B O 1
ATOM 1777 N N . PHE B 1 68 ? 37.867 37.307 52.113 1.00 25.72 65 PHE B N 1
ATOM 1778 C CA . PHE B 1 68 ? 38.292 37.860 50.835 1.00 25.21 65 PHE B CA 1
ATOM 1779 C C . PHE B 1 68 ? 38.043 39.387 50.802 1.00 25.23 65 PHE B C 1
ATOM 1780 O O . PHE B 1 68 ? 37.510 39.962 51.754 1.00 24.07 65 PHE B O 1
ATOM 1788 N N . GLY B 1 69 ? 38.421 40.027 49.702 1.00 24.97 66 GLY B N 1
ATOM 1789 C CA . GLY B 1 69 ? 38.091 41.423 49.461 1.00 25.35 66 GLY B CA 1
ATOM 1790 C C . GLY B 1 69 ? 39.268 42.175 48.875 1.00 25.55 66 GLY B C 1
ATOM 1791 O O . GLY B 1 69 ? 40.410 42.014 49.312 1.00 24.39 66 GLY B O 1
ATOM 1792 N N . GLU B 1 70 ? 38.974 43.022 47.894 1.00 26.52 67 GLU B N 1
ATOM 1793 C CA . GLU B 1 70 ? 39.988 43.827 47.212 1.00 27.29 67 GLU B CA 1
ATOM 1794 C C . GLU B 1 70 ? 40.101 45.211 47.850 1.00 26.64 67 GLU B C 1
ATOM 1795 O O . GLU B 1 70 ? 41.170 45.590 48.298 1.00 26.73 67 GLU B O 1
ATOM 1801 N N . LYS B 1 71 ? 39.000 45.945 47.916 1.00 26.25 68 LYS B N 1
ATOM 1802 C CA . LYS B 1 71 ? 39.000 47.273 48.549 1.00 25.94 68 LYS B CA 1
ATOM 1803 C C . LYS B 1 71 ? 37.854 47.522 49.564 1.00 24.17 68 LYS B C 1
ATOM 1804 O O . LYS B 1 71 ? 37.673 48.620 50.030 1.00 23.17 68 LYS B O 1
ATOM 1810 N N . GLU B 1 72 ? 37.082 46.499 49.873 1.00 23.07 69 GLU B N 1
ATOM 1811 C CA . GLU B 1 72 ? 36.105 46.543 50.958 1.00 22.04 69 GLU B CA 1
ATOM 1812 C C . GLU B 1 72 ? 36.063 45.165 51.573 1.00 19.66 69 GLU B C 1
ATOM 1813 O O . GLU B 1 72 ? 36.355 44.184 50.910 1.00 20.18 69 GLU B O 1
ATOM 1819 N N . TRP B 1 73 ? 35.730 45.080 52.855 1.00 17.67 70 TRP B N 1
ATOM 1820 C CA . TRP B 1 73 ? 35.697 43.824 53.579 1.00 16.09 70 TRP B CA 1
ATOM 1821 C C . TRP B 1 73 ? 34.451 43.700 54.444 1.00 15.63 70 TRP B C 1
ATOM 1822 O O . TRP B 1 73 ? 34.051 44.661 55.054 1.00 15.23 70 TRP B O 1
ATOM 1833 N N . TYR B 1 74 ? 33.895 42.493 54.541 1.00 14.67 71 TYR B N 1
ATOM 1834 C CA . TYR B 1 74 ? 32.660 42.256 55.267 1.00 14.55 71 TYR B CA 1
ATOM 1835 C C . TYR B 1 74 ? 32.874 41.321 56.430 1.00 14.54 71 TYR B C 1
ATOM 1836 O O . TYR B 1 74 ? 33.688 40.379 56.345 1.00 15.37 71 TYR B O 1
ATOM 1845 N N . PHE B 1 75 ? 32.143 41.566 57.513 1.00 14.28 72 PHE B N 1
ATOM 1846 C CA . PHE B 1 75 ? 32.177 40.790 58.749 1.00 14.67 72 PHE B CA 1
ATOM 1847 C C . PHE B 1 75 ? 30.823 40.738 59.425 1.00 15.26 72 PHE B C 1
ATOM 1848 O O . PHE B 1 75 ? 30.022 41.693 59.337 1.00 15.69 72 PHE B O 1
ATOM 1856 N N . PHE B 1 76 ? 30.596 39.677 60.175 1.00 14.74 73 PHE B N 1
ATOM 1857 C CA . PHE B 1 76 ? 29.537 39.643 61.179 1.00 14.63 73 PHE B CA 1
ATOM 1858 C C . PHE B 1 76 ? 30.177 39.925 62.524 1.00 15.93 73 PHE B C 1
ATOM 1859 O O . PHE B 1 76 ? 31.191 39.324 62.833 1.00 16.49 73 PHE B O 1
ATOM 1867 N N . SER B 1 77 ? 29.595 40.825 63.302 1.00 16.53 74 SER B N 1
ATOM 1868 C CA . SER B 1 77 ? 30.109 41.182 64.624 1.00 18.47 74 SER B CA 1
ATOM 1869 C C . SER B 1 77 ? 28.965 41.171 65.627 1.00 19.31 74 SER B C 1
ATOM 1870 O O . SER B 1 77 ? 27.807 41.416 65.259 1.00 19.32 74 SER B O 1
ATOM 1873 N N . PRO B 1 78 ? 29.219 40.825 66.891 1.00 21.27 75 PRO B N 1
ATOM 1874 C CA . PRO B 1 78 ? 28.118 40.705 67.856 1.00 22.45 75 PRO B CA 1
ATOM 1875 C C . PRO B 1 78 ? 27.291 41.973 67.996 1.00 23.82 75 PRO B C 1
ATOM 1876 O O . PRO B 1 78 ? 27.819 43.079 68.086 1.00 23.99 75 PRO B O 1
ATOM 1880 N N . ARG B 1 79 ? 25.976 41.824 67.986 1.00 25.56 76 ARG B N 1
ATOM 1881 C CA . ARG B 1 79 ? 25.122 42.978 68.116 1.00 27.55 76 ARG B CA 1
ATOM 1882 C C . ARG B 1 79 ? 25.124 43.399 69.574 1.00 30.25 76 ARG B C 1
ATOM 1883 O O . ARG B 1 79 ? 25.131 42.553 70.460 1.00 31.38 76 ARG B O 1
ATOM 1891 N N . ASP B 1 80 ? 25.071 44.697 69.829 1.00 32.56 77 ASP B N 1
ATOM 1892 C CA . ASP B 1 80 ? 25.164 45.170 71.207 1.00 34.98 77 ASP B CA 1
ATOM 1893 C C . ASP B 1 80 ? 23.878 45.842 71.688 1.00 34.50 77 ASP B C 1
ATOM 1894 O O . ASP B 1 80 ? 23.356 46.723 71.011 1.00 35.09 77 ASP B O 1
ATOM 1899 N N . PRO B 1 89 ? 27.753 55.014 71.665 1.00 39.39 86 PRO B N 1
ATOM 1900 C CA . PRO B 1 89 ? 28.295 56.250 71.078 1.00 38.74 86 PRO B CA 1
ATOM 1901 C C . PRO B 1 89 ? 29.810 56.308 71.264 1.00 37.44 86 PRO B C 1
ATOM 1902 O O . PRO B 1 89 ? 30.302 55.981 72.345 1.00 38.23 86 PRO B O 1
ATOM 1906 N N . ASN B 1 90 ? 30.544 56.695 70.226 1.00 35.18 87 ASN B N 1
ATOM 1907 C CA . ASN B 1 90 ? 32.003 56.631 70.283 1.00 33.03 87 ASN B CA 1
ATOM 1908 C C . ASN B 1 90 ? 32.484 55.344 70.935 1.00 31.40 87 ASN B C 1
ATOM 1909 O O . ASN B 1 90 ? 33.129 55.389 72.002 1.00 32.19 87 ASN B O 1
ATOM 1914 N N . ARG B 1 91 ? 32.224 54.210 70.297 1.00 27.25 88 ARG B N 1
ATOM 1915 C CA . ARG B 1 91 ? 32.729 52.940 70.816 1.00 26.02 88 ARG B CA 1
ATOM 1916 C C . ARG B 1 91 ? 34.205 52.694 70.543 1.00 23.86 88 ARG B C 1
ATOM 1917 O O . ARG B 1 91 ? 34.652 52.740 69.400 1.00 22.40 88 ARG B O 1
ATOM 1925 N N . VAL B 1 92 ? 34.946 52.354 71.597 1.00 22.49 89 VAL B N 1
ATOM 1926 C CA . VAL B 1 92 ? 36.374 52.095 71.498 1.00 21.53 89 VAL B CA 1
ATOM 1927 C C . VAL B 1 92 ? 36.688 50.848 70.716 1.00 20.96 89 VAL B C 1
ATOM 1928 O O . VAL B 1 92 ? 36.027 49.835 70.871 1.00 21.24 89 VAL B O 1
ATOM 1932 N N . ALA B 1 93 ? 37.680 50.944 69.843 1.00 20.13 90 ALA B N 1
ATOM 1933 C CA . ALA B 1 93 ? 38.287 49.815 69.149 1.00 19.69 90 ALA B CA 1
ATOM 1934 C C . ALA B 1 93 ? 39.773 50.060 68.922 1.00 19.63 90 ALA B C 1
ATOM 1935 O O . ALA B 1 93 ? 40.173 51.050 68.302 1.00 19.24 90 ALA B O 1
ATOM 1937 N N . GLY B 1 94 ? 40.604 49.122 69.378 1.00 19.02 91 GLY B N 1
ATOM 1938 C CA . GLY B 1 94 ? 42.036 49.275 69.306 1.00 18.66 91 GLY B CA 1
ATOM 1939 C C . GLY B 1 94 ? 42.528 50.621 69.844 1.00 18.32 91 GLY B C 1
ATOM 1940 O O . GLY B 1 94 ? 42.226 51.011 70.961 1.00 18.49 91 GLY B O 1
ATOM 1941 N N . SER B 1 95 ? 43.249 51.343 68.995 1.00 18.35 92 SER B N 1
ATOM 1942 C CA . SER B 1 95 ? 43.897 52.602 69.369 1.00 18.10 92 SER B CA 1
ATOM 1943 C C . SER B 1 95 ? 42.970 53.819 69.194 1.00 18.07 92 SER B C 1
ATOM 1944 O O . SER B 1 95 ? 43.411 54.998 69.295 1.00 18.90 92 SER B O 1
ATOM 1947 N N . GLY B 1 96 ? 41.683 53.564 68.980 1.00 16.15 93 GLY B N 1
ATOM 1948 C CA . GLY B 1 96 ? 40.758 54.637 68.712 1.00 15.31 93 GLY B CA 1
ATOM 1949 C C . GLY B 1 96 ? 39.321 54.345 69.008 1.00 14.61 93 GLY B C 1
ATOM 1950 O O . GLY B 1 96 ? 38.993 53.638 69.969 1.00 15.93 93 GLY B O 1
ATOM 1951 N N . TYR B 1 97 ? 38.434 54.937 68.222 1.00 13.43 94 TYR B N 1
ATOM 1952 C CA . TYR B 1 97 ? 37.005 54.770 68.435 1.00 12.68 94 TYR B CA 1
ATOM 1953 C C . TYR B 1 97 ? 36.214 54.986 67.135 1.00 12.94 94 TYR B C 1
ATOM 1954 O O . TYR B 1 97 ? 36.635 55.717 66.258 1.00 12.73 94 TYR B O 1
ATOM 1963 N N . TRP B 1 98 ? 35.059 54.340 67.044 1.00 13.33 95 TRP B N 1
ATOM 1964 C CA . TRP B 1 98 ? 34.156 54.525 65.935 1.00 13.95 95 TRP B CA 1
ATOM 1965 C C . TRP B 1 98 ? 33.046 55.502 66.294 1.00 14.56 95 TRP B C 1
ATOM 1966 O O . TRP B 1 98 ? 32.351 55.335 67.313 1.00 15.99 95 TRP B O 1
ATOM 1977 N N . LYS B 1 99 ? 32.870 56.516 65.456 1.00 14.04 96 LYS B N 1
ATOM 1978 C CA . LYS B 1 99 ? 31.892 57.563 65.660 1.00 15.51 96 LYS B CA 1
ATOM 1979 C C . LYS B 1 99 ? 30.838 57.485 64.559 1.00 14.74 96 LYS B C 1
ATOM 1980 O O . LYS B 1 99 ? 31.166 57.501 63.370 1.00 13.76 96 LYS B O 1
ATOM 1986 N N . ALA B 1 100 ? 29.575 57.478 64.956 1.00 15.05 97 ALA B N 1
ATOM 1987 C CA . ALA B 1 100 ? 28.464 57.472 64.001 1.00 15.68 97 ALA B CA 1
ATOM 1988 C C . ALA B 1 100 ? 28.410 58.786 63.244 1.00 16.60 97 ALA B C 1
ATOM 1989 O O . ALA B 1 100 ? 28.699 59.835 63.811 1.00 15.80 97 ALA B O 1
ATOM 1991 N N . THR B 1 101 ? 28.109 58.707 61.943 1.00 17.38 98 THR B N 1
ATOM 1992 C CA . THR B 1 101 ? 28.067 59.873 61.053 1.00 19.55 98 THR B CA 1
ATOM 1993 C C . THR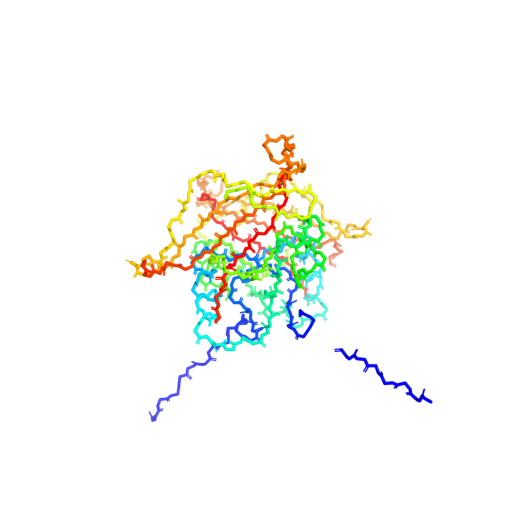 B 1 101 ? 26.873 59.774 60.090 1.00 19.48 98 THR B C 1
ATOM 1994 O O . THR B 1 101 ? 26.369 58.704 59.852 1.00 18.80 98 THR B O 1
ATOM 1998 N N . GLY B 1 102 ? 26.449 60.913 59.542 1.00 19.81 99 GLY B N 1
ATOM 1999 C CA . GLY B 1 102 ? 25.462 60.934 58.474 1.00 21.00 99 GLY B CA 1
ATOM 2000 C C . GLY B 1 102 ? 24.056 60.591 58.906 1.00 21.04 99 GLY B C 1
ATOM 2001 O O . GLY B 1 102 ? 23.706 60.690 60.062 1.00 21.91 99 GLY B O 1
ATOM 2002 N N . THR B 1 103 ? 23.229 60.206 57.951 1.00 21.73 100 THR B N 1
ATOM 2003 C CA . THR B 1 103 ? 21.850 59.852 58.218 1.00 21.97 100 THR B CA 1
ATOM 2004 C C . THR B 1 103 ? 21.643 58.350 58.052 1.00 21.41 100 THR B C 1
ATOM 2005 O O . THR B 1 103 ? 21.972 57.804 57.012 1.00 21.47 100 THR B O 1
ATOM 2009 N N . ASP B 1 104 ? 21.124 57.684 59.075 1.00 21.22 101 ASP B N 1
ATOM 2010 C CA . ASP B 1 104 ? 20.827 56.240 58.962 1.00 21.22 101 ASP B CA 1
ATOM 2011 C C . ASP B 1 104 ? 19.789 55.982 57.860 1.00 20.94 101 ASP B C 1
ATOM 2012 O O . ASP B 1 104 ? 18.915 56.811 57.627 1.00 19.65 101 ASP B O 1
ATOM 2017 N N . LYS B 1 105 ? 19.898 54.845 57.190 1.00 20.14 102 LYS B N 1
ATOM 2018 C CA . LYS B 1 105 ? 19.030 54.516 56.059 1.00 21.00 102 LYS B CA 1
ATOM 2019 C C . LYS B 1 105 ? 18.188 53.284 56.397 1.00 20.51 102 LYS B C 1
ATOM 2020 O O . LYS B 1 105 ? 18.712 52.296 56.884 1.00 17.98 102 LYS B O 1
ATOM 2026 N N . ILE B 1 106 ? 16.878 53.342 56.129 1.00 19.89 103 ILE B N 1
ATOM 2027 C CA . ILE B 1 106 ? 16.034 52.160 56.283 1.00 20.35 103 ILE B CA 1
ATOM 2028 C C . ILE B 1 106 ? 16.142 51.362 54.996 1.00 19.82 103 ILE B C 1
ATOM 2029 O O . ILE B 1 106 ? 16.096 51.919 53.897 1.00 18.72 103 ILE B O 1
ATOM 2034 N N . ILE B 1 107 ? 16.316 50.060 55.153 1.00 18.91 104 ILE B N 1
ATOM 2035 C CA . ILE B 1 107 ? 16.403 49.138 54.050 1.00 19.49 104 ILE B CA 1
ATOM 2036 C C . ILE B 1 107 ? 15.120 48.330 54.007 1.00 20.08 104 ILE B C 1
ATOM 2037 O O . ILE B 1 107 ? 14.703 47.759 55.010 1.00 18.75 104 ILE B O 1
ATOM 2042 N N . SER B 1 108 ? 14.536 48.247 52.825 1.00 21.71 105 SER B N 1
ATOM 2043 C CA . SER B 1 108 ? 13.272 47.565 52.626 1.00 23.70 105 SER B CA 1
ATOM 2044 C C . SER B 1 108 ? 13.382 46.461 51.583 1.00 25.10 105 SER B C 1
ATOM 2045 O O . SER B 1 108 ? 14.315 46.434 50.779 1.00 24.64 105 SER B O 1
ATOM 2048 N N . THR B 1 109 ? 12.466 45.505 51.679 1.00 26.89 106 THR B N 1
ATOM 2049 C CA . THR B 1 109 ? 12.358 44.412 50.723 1.00 28.80 106 THR B CA 1
ATOM 2050 C C . THR B 1 109 ? 10.856 44.105 50.511 1.00 30.09 106 THR B C 1
ATOM 2051 O O . THR B 1 109 ? 10.113 43.851 51.456 1.00 29.13 106 THR B O 1
ATOM 2055 N N . GLU B 1 110 ? 10.418 44.169 49.261 1.00 32.22 107 GLU B N 1
ATOM 2056 C CA . GLU B 1 110 ? 9.036 43.838 48.903 1.00 33.95 107 GLU B CA 1
ATOM 2057 C C . GLU B 1 110 ? 8.033 44.570 49.802 1.00 34.31 107 GLU B C 1
ATOM 2058 O O . GLU B 1 110 ? 7.145 43.964 50.430 1.00 34.75 107 GLU B O 1
ATOM 2067 N N . GLY B 1 111 ? 8.204 45.890 49.859 1.00 34.72 108 GLY B N 1
ATOM 2068 C CA . GLY B 1 111 ? 7.327 46.767 50.609 1.00 34.90 108 GLY B CA 1
ATOM 2069 C C . GLY B 1 111 ? 7.432 46.714 52.120 1.00 34.76 108 GLY B C 1
ATOM 2070 O O . GLY B 1 111 ? 6.665 47.392 52.795 1.00 36.11 108 GLY B O 1
ATOM 2071 N N . GLN B 1 112 ? 8.365 45.928 52.659 1.00 34.07 109 GLN B N 1
ATOM 2072 C CA . GLN B 1 112 ? 8.479 45.742 54.110 1.00 33.39 109 GLN B CA 1
ATOM 2073 C C . GLN B 1 112 ? 9.847 46.190 54.582 1.00 31.93 109 GLN B C 1
ATOM 2074 O O . GLN B 1 112 ? 10.843 45.938 53.925 1.00 29.76 109 GLN B O 1
ATOM 2080 N N . ARG B 1 113 ? 9.923 46.825 55.738 1.00 31.12 110 ARG B N 1
ATOM 2081 C CA . ARG B 1 113 ? 11.249 47.253 56.132 1.00 30.89 110 ARG B CA 1
ATOM 2082 C C . ARG B 1 113 ? 11.881 46.283 57.075 1.00 28.35 110 ARG B C 1
ATOM 2083 O O . ARG B 1 113 ? 11.269 45.787 58.017 1.00 30.26 110 ARG B O 1
ATOM 2091 N N . VAL B 1 114 ? 13.127 45.994 56.757 1.00 25.21 111 VAL B N 1
ATOM 2092 C CA . VAL B 1 114 ? 13.809 44.869 57.328 1.00 23.49 111 VAL B CA 1
ATOM 2093 C C . VAL B 1 114 ? 15.051 45.245 58.103 1.00 20.95 111 VAL B C 1
ATOM 2094 O O . VAL B 1 114 ? 15.403 44.542 59.042 1.00 19.90 111 VAL B O 1
ATOM 2098 N N . GLY B 1 115 ? 15.703 46.335 57.729 1.00 19.45 112 GLY B N 1
ATOM 2099 C CA . GLY B 1 115 ? 16.969 46.708 58.373 1.00 18.00 112 GLY B CA 1
ATOM 2100 C C . GLY B 1 115 ? 17.316 48.176 58.346 1.00 17.07 112 GLY B C 1
ATOM 2101 O O . GLY B 1 115 ? 16.652 48.971 57.679 1.00 16.21 112 GLY B O 1
ATOM 2102 N N . ILE B 1 116 ? 18.375 48.534 59.087 1.00 15.05 113 ILE B N 1
ATOM 2103 C CA . ILE B 1 116 ? 18.853 49.906 59.175 1.00 14.95 113 ILE B CA 1
ATOM 2104 C C . ILE B 1 116 ? 20.349 49.877 58.887 1.00 14.72 113 ILE B C 1
ATOM 2105 O O . ILE B 1 116 ? 21.056 48.991 59.373 1.00 14.36 113 ILE B O 1
ATOM 2110 N N . LYS B 1 117 ? 20.810 50.792 58.050 1.00 14.88 114 LYS B N 1
ATOM 2111 C CA . LYS B 1 117 ? 22.229 50.937 57.759 1.00 15.28 114 LYS B CA 1
ATOM 2112 C C . LYS B 1 117 ? 22.731 52.203 58.404 1.00 15.19 114 LYS B C 1
ATOM 2113 O O . LYS B 1 117 ? 22.172 53.275 58.173 1.00 15.06 114 LYS B O 1
ATOM 2119 N N . LYS B 1 118 ? 23.797 52.073 59.189 1.00 14.78 115 LYS B N 1
ATOM 2120 C CA . LYS B 1 118 ? 24.431 53.190 59.886 1.00 15.02 115 LYS B CA 1
ATOM 2121 C C . LYS B 1 118 ? 25.883 53.318 59.437 1.00 14.26 115 LYS B C 1
ATOM 2122 O O . LYS B 1 118 ? 26.586 52.332 59.299 1.00 14.26 115 LYS B O 1
ATOM 2128 N N . ALA B 1 119 ? 26.326 54.536 59.208 1.00 13.33 116 ALA B N 1
ATOM 2129 C CA . ALA B 1 119 ? 27.700 54.790 58.798 1.00 13.10 116 ALA B CA 1
ATOM 2130 C C . ALA B 1 119 ? 28.474 55.198 60.042 1.00 12.68 116 ALA B C 1
ATOM 2131 O O . ALA B 1 119 ? 27.928 55.908 60.903 1.00 12.90 116 ALA B O 1
ATOM 2133 N N . LEU B 1 120 ? 29.727 54.754 60.131 1.00 12.34 117 LEU B N 1
ATOM 2134 C CA . LEU B 1 120 ? 30.646 55.199 61.167 1.00 11.89 117 LEU B CA 1
ATOM 2135 C C . LEU B 1 120 ? 32.016 55.498 60.581 1.00 11.89 117 LEU B C 1
ATOM 2136 O O . LEU B 1 120 ? 32.390 54.978 59.529 1.00 12.26 117 LEU B O 1
ATOM 2141 N N . VAL B 1 121 ? 32.769 56.335 61.274 1.00 12.63 118 VAL B N 1
ATOM 2142 C CA . VAL B 1 121 ? 34.144 56.713 60.879 1.00 12.44 118 VAL B CA 1
ATOM 2143 C C . VAL B 1 121 ? 35.041 56.482 62.080 1.00 11.86 118 VAL B C 1
ATOM 2144 O O . VAL B 1 121 ? 34.668 56.766 63.219 1.00 12.42 118 VAL B O 1
ATOM 2148 N N . PHE B 1 122 ? 36.233 55.967 61.830 1.00 11.57 119 PHE B N 1
ATOM 2149 C CA . PHE B 1 122 ? 37.195 55.678 62.860 1.00 11.03 119 PHE B CA 1
ATOM 2150 C C . PHE B 1 122 ? 38.088 56.887 63.145 1.00 11.48 119 PHE B C 1
ATOM 2151 O O . PHE B 1 122 ? 38.629 57.486 62.224 1.00 10.98 119 PHE B O 1
ATOM 2159 N N . TYR B 1 123 ? 38.177 57.240 64.420 1.00 11.34 120 TYR B N 1
ATOM 2160 C CA . TYR B 1 123 ? 39.090 58.257 64.923 1.00 12.11 120 TYR B CA 1
ATOM 2161 C C . TYR B 1 123 ? 40.201 57.565 65.718 1.00 13.16 120 TYR B C 1
ATOM 2162 O O . TYR B 1 123 ? 39.906 56.643 66.473 1.00 12.52 120 TYR B O 1
ATOM 2171 N N . ILE B 1 124 ? 41.466 57.988 65.549 1.00 13.90 121 ILE B N 1
ATOM 2172 C CA . ILE B 1 124 ? 42.566 57.498 66.400 1.00 16.19 121 ILE B CA 1
ATOM 2173 C C . ILE B 1 124 ? 42.732 58.422 67.605 1.00 17.32 121 ILE B C 1
ATOM 2174 O O . ILE B 1 124 ? 42.765 59.668 67.470 1.00 16.94 121 ILE B O 1
ATOM 2179 N N . GLY B 1 125 ? 42.839 57.819 68.778 1.00 18.26 122 GLY B N 1
ATOM 2180 C CA . GLY B 1 125 ? 43.011 58.537 70.016 1.00 19.23 122 GLY B CA 1
ATOM 2181 C C . GLY B 1 125 ? 41.895 58.290 71.009 1.00 20.59 122 GLY B C 1
ATOM 2182 O O . GLY B 1 125 ? 41.195 57.265 70.996 1.00 20.40 122 GLY B O 1
ATOM 2183 N N . LYS B 1 126 ? 41.734 59.248 71.900 1.00 22.03 123 LYS B N 1
ATOM 2184 C CA . LYS B 1 126 ? 40.786 59.152 72.973 1.00 24.02 123 LYS B CA 1
ATOM 2185 C C . LYS B 1 126 ? 39.738 60.211 72.778 1.00 24.29 123 LYS B C 1
ATOM 2186 O O . LYS B 1 126 ? 40.059 61.391 72.608 1.00 23.98 123 LYS B O 1
ATOM 2192 N N . ALA B 1 127 ? 38.478 59.803 72.817 1.00 24.78 124 ALA B N 1
ATOM 2193 C CA . ALA B 1 127 ? 37.368 60.724 72.585 1.00 25.15 124 ALA B CA 1
ATOM 2194 C C . ALA B 1 127 ? 37.285 61.771 73.710 1.00 26.18 124 ALA B C 1
ATOM 2195 O O . ALA B 1 127 ? 37.626 61.472 74.853 1.00 25.82 124 ALA B O 1
ATOM 2197 N N . PRO B 1 128 ? 36.864 63.000 73.424 1.00 26.15 125 PRO B N 1
ATOM 2198 C CA . PRO B 1 128 ? 36.524 63.497 72.096 1.00 25.82 125 PRO B CA 1
ATOM 2199 C C . PRO B 1 128 ? 37.673 64.231 71.399 1.00 24.44 125 PRO B C 1
ATOM 2200 O O . PRO B 1 128 ? 37.438 65.208 70.680 1.00 24.78 125 PRO B O 1
ATOM 2204 N N . LYS B 1 129 ? 38.887 63.734 71.583 1.00 23.57 126 LYS B N 1
ATOM 2205 C CA . LYS B 1 129 ? 40.105 64.381 71.103 1.00 22.78 126 LYS B CA 1
ATOM 2206 C C . LYS B 1 129 ? 40.865 63.577 70.036 1.00 21.09 126 LYS B C 1
ATOM 2207 O O . LYS B 1 129 ? 42.020 63.878 69.687 1.00 19.91 126 LYS B O 1
ATOM 2213 N N . GLY B 1 130 ? 40.217 62.571 69.468 1.00 19.14 127 GLY B N 1
ATOM 2214 C CA . GLY B 1 130 ? 40.843 61.801 68.411 1.00 18.03 127 GLY B CA 1
ATOM 2215 C C . GLY B 1 130 ? 40.910 62.530 67.096 1.00 16.94 127 GLY B C 1
ATOM 2216 O O . GLY B 1 130 ? 40.233 63.532 66.943 1.00 16.29 127 GLY B O 1
ATOM 2217 N N . THR B 1 131 ? 41.724 62.039 66.163 1.00 16.52 128 THR B N 1
ATOM 2218 C CA . THR B 1 131 ? 41.789 62.578 64.810 1.00 17.18 128 THR B CA 1
ATOM 2219 C C . THR B 1 131 ? 41.137 61.624 63.806 1.00 16.66 128 THR B C 1
ATOM 2220 O O . THR B 1 131 ? 41.298 60.421 63.886 1.00 15.36 128 THR B O 1
ATOM 2224 N N . LYS B 1 132 ? 40.402 62.200 62.866 1.00 17.20 129 LYS B N 1
ATOM 2225 C CA . LYS B 1 132 ? 39.621 61.454 61.892 1.00 17.30 129 LYS B CA 1
ATOM 2226 C C . LYS B 1 132 ? 40.562 60.681 60.983 1.00 16.83 129 LYS B C 1
ATOM 2227 O O . LYS B 1 132 ? 41.597 61.194 60.597 1.00 16.20 129 LYS B O 1
ATOM 2233 N N . THR B 1 133 ? 40.233 59.424 60.690 1.00 16.10 130 THR B N 1
ATOM 2234 C CA . THR B 1 133 ? 40.904 58.655 59.643 1.00 15.73 130 THR B CA 1
ATOM 2235 C C . THR B 1 133 ? 39.968 58.469 58.455 1.00 15.76 130 THR B C 1
ATOM 2236 O O . THR B 1 133 ? 38.822 58.860 58.500 1.00 15.45 130 THR B O 1
ATOM 2240 N N . ASN B 1 134 ? 40.487 57.824 57.416 1.00 15.89 131 ASN B N 1
ATOM 2241 C CA . ASN B 1 134 ? 39.728 57.457 56.223 1.00 16.37 131 ASN B CA 1
ATOM 2242 C C . ASN B 1 134 ? 39.020 56.093 56.325 1.00 14.72 131 ASN B C 1
ATOM 2243 O O . ASN B 1 134 ? 38.386 55.656 55.372 1.00 15.09 131 ASN B O 1
ATOM 2248 N N . TRP B 1 135 ? 39.118 55.431 57.473 1.00 13.29 132 TRP B N 1
ATOM 2249 C CA . TRP B 1 135 ? 38.468 54.144 57.679 1.00 12.43 132 TRP B CA 1
ATOM 2250 C C . TRP B 1 135 ? 36.996 54.318 58.003 1.00 12.97 132 TRP B C 1
ATOM 2251 O O . TRP B 1 135 ? 36.639 55.052 58.915 1.00 12.02 132 TRP B O 1
ATOM 2262 N N . ILE B 1 136 ? 36.162 53.645 57.229 1.00 12.46 133 ILE B N 1
ATOM 2263 C CA . ILE B 1 136 ? 34.705 53.807 57.272 1.00 12.59 133 ILE B CA 1
ATOM 2264 C C . ILE B 1 136 ? 34.094 52.453 57.529 1.00 12.58 133 ILE B C 1
ATOM 2265 O O . ILE B 1 136 ? 34.588 51.437 57.041 1.00 11.72 133 ILE B O 1
ATOM 2270 N N . MET B 1 137 ? 33.020 52.426 58.311 1.00 12.76 134 MET B N 1
ATOM 2271 C CA . MET B 1 137 ? 32.249 51.244 58.537 1.00 12.81 134 MET B CA 1
ATOM 2272 C C . MET B 1 137 ? 30.788 51.543 58.189 1.00 13.17 134 MET B C 1
ATOM 2273 O O . MET B 1 137 ? 30.291 52.612 58.487 1.00 12.48 134 MET B O 1
ATOM 2278 N N . HIS B 1 138 ? 30.133 50.591 57.526 1.00 13.32 135 HIS B N 1
ATOM 2279 C CA . HIS B 1 138 ? 28.691 50.583 57.350 1.00 12.87 135 HIS B CA 1
ATOM 2280 C C . HIS B 1 138 ? 28.171 49.379 58.132 1.00 13.16 135 HIS B C 1
ATOM 2281 O O . HIS B 1 138 ? 28.523 48.234 57.817 1.00 13.80 135 HIS B O 1
ATOM 2288 N N . GLU B 1 139 ? 27.358 49.638 59.152 1.00 12.67 136 GLU B N 1
ATOM 2289 C CA . GLU B 1 139 ? 26.815 48.645 60.044 1.00 12.33 136 GLU B CA 1
ATOM 2290 C C . GLU B 1 139 ? 25.363 48.390 59.644 1.00 12.43 136 GLU B C 1
ATOM 2291 O O . GLU B 1 139 ? 24.580 49.287 59.697 1.00 12.27 136 GLU B O 1
ATOM 2297 N N . TYR B 1 140 ? 25.027 47.158 59.311 1.00 11.11 137 TYR B N 1
ATOM 2298 C CA . TYR B 1 140 ? 23.667 46.791 58.927 1.00 11.90 137 TYR B CA 1
ATOM 2299 C C . TYR B 1 140 ? 23.067 45.970 60.050 1.00 12.10 137 TYR B C 1
ATOM 2300 O O . TYR B 1 140 ? 23.655 44.970 60.521 1.00 10.90 137 TYR B O 1
ATOM 2309 N N . ARG B 1 141 ? 21.876 46.352 60.472 1.00 13.28 138 ARG B N 1
ATOM 2310 C CA . ARG B 1 141 ? 21.203 45.635 61.545 1.00 14.76 138 ARG B CA 1
ATOM 2311 C C . ARG B 1 141 ? 19.743 45.365 61.182 1.00 14.84 138 ARG B C 1
ATOM 2312 O O . ARG B 1 141 ? 19.107 46.164 60.525 1.00 13.60 138 ARG B O 1
ATOM 2320 N N . LEU B 1 142 ? 19.244 44.232 61.636 1.00 15.95 139 LEU B N 1
ATOM 2321 C CA . LEU B 1 142 ? 17.848 43.869 61.449 1.00 17.70 139 LEU B CA 1
ATOM 2322 C C . LEU B 1 142 ? 16.974 44.679 62.389 1.00 19.13 139 LEU B C 1
ATOM 2323 O O . LEU B 1 142 ? 17.351 44.983 63.513 1.00 19.17 139 LEU B O 1
ATOM 2328 N N . ILE B 1 143 ? 15.800 45.026 61.906 1.00 21.34 140 ILE B N 1
ATOM 2329 C CA . ILE B 1 143 ? 14.780 45.571 62.754 1.00 24.23 140 ILE B CA 1
ATOM 2330 C C . ILE B 1 143 ? 14.153 44.362 63.428 1.00 25.69 140 ILE B C 1
ATOM 2331 O O . ILE B 1 143 ? 13.373 43.637 62.819 1.00 25.13 140 ILE B O 1
ATOM 2336 N N . GLU B 1 144 ? 14.553 44.110 64.658 1.00 27.44 141 GLU B N 1
ATOM 2337 C CA . GLU B 1 144 ? 13.917 43.070 65.448 1.00 29.82 141 GLU B CA 1
ATOM 2338 C C . GLU B 1 144 ? 14.051 43.366 66.936 1.00 31.52 141 GLU B C 1
ATOM 2339 O O . GLU B 1 144 ? 14.918 44.123 67.345 1.00 31.72 141 GLU B O 1
ATOM 2345 N N . PRO B 1 145 ? 13.165 42.788 67.743 1.00 33.61 142 PRO B N 1
ATOM 2346 C CA . PRO B 1 145 ? 13.251 42.939 69.204 1.00 34.63 142 PRO B CA 1
ATOM 2347 C C . PRO B 1 145 ? 14.546 42.406 69.800 1.00 35.84 142 PRO B C 1
ATOM 2348 O O . PRO B 1 145 ? 15.303 41.675 69.166 1.00 35.37 142 PRO B O 1
ATOM 2352 N N . SER B 1 146 ? 14.757 42.749 71.063 1.00 37.64 143 SER B N 1
ATOM 2353 C CA . SER B 1 146 ? 15.937 42.326 71.815 1.00 39.07 143 SER B CA 1
ATOM 2354 C C . SER B 1 146 ? 15.968 40.796 72.019 1.00 39.24 143 SER B C 1
ATOM 2355 O O . SER B 1 146 ? 14.913 40.146 72.061 1.00 39.21 143 SER B O 1
ATOM 2358 N N . ASP B 1 155 ? 21.432 33.407 67.156 1.00 34.02 152 ASP B N 1
ATOM 2359 C CA . ASP B 1 155 ? 22.431 34.319 67.718 1.00 32.98 152 ASP B CA 1
ATOM 2360 C C . ASP B 1 155 ? 22.315 35.708 67.078 1.00 31.39 152 ASP B C 1
ATOM 2361 O O . ASP B 1 155 ? 21.734 35.858 66.014 1.00 31.74 152 ASP B O 1
ATOM 2366 N N . ASP B 1 156 ? 22.917 36.707 67.715 1.00 29.00 153 ASP B N 1
ATOM 2367 C CA . ASP B 1 156 ? 22.607 38.124 67.457 1.00 26.85 153 ASP B CA 1
ATOM 2368 C C . ASP B 1 156 ? 23.772 38.916 66.833 1.00 24.52 153 ASP B C 1
ATOM 2369 O O . ASP B 1 156 ? 24.688 39.331 67.539 1.00 23.18 153 ASP B O 1
ATOM 2374 N N . TRP B 1 157 ? 23.698 39.167 65.528 1.00 21.58 154 TRP B N 1
ATOM 2375 C CA . TRP B 1 157 ? 24.799 39.780 64.778 1.00 19.63 154 TRP B CA 1
ATOM 2376 C C . TRP B 1 157 ? 24.371 41.034 64.034 1.00 17.93 154 TRP B C 1
ATOM 2377 O O . TRP B 1 157 ? 23.196 41.212 63.676 1.00 16.06 154 TRP B O 1
ATOM 2388 N N . VAL B 1 158 ? 25.350 41.902 63.822 1.00 16.01 155 VAL B N 1
ATOM 2389 C CA . VAL B 1 158 ? 25.268 42.915 62.797 1.00 15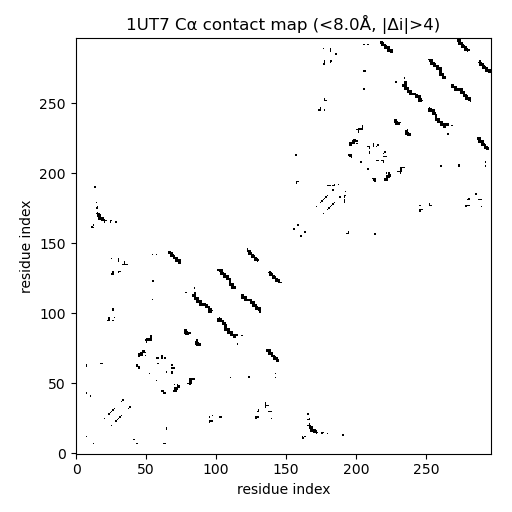.46 155 VAL B CA 1
ATOM 2390 C C . VAL B 1 158 ? 26.260 42.524 61.693 1.00 15.22 155 VAL B C 1
ATOM 2391 O O . VAL B 1 158 ? 27.195 41.758 61.919 1.00 14.42 155 VAL B O 1
ATOM 2395 N N . LEU B 1 159 ? 26.004 43.008 60.491 1.00 14.81 156 LEU B N 1
ATOM 2396 C CA . LEU B 1 159 ? 26.871 42.800 59.352 1.00 15.54 156 LEU B CA 1
ATOM 2397 C C . LEU B 1 159 ? 27.533 44.138 59.062 1.00 15.93 156 LEU B C 1
ATOM 2398 O O . LEU B 1 159 ? 26.864 45.148 58.874 1.00 15.72 156 LEU B O 1
ATOM 2403 N N . CYS B 1 160 ? 28.846 44.150 59.006 1.00 15.47 157 CYS B N 1
ATOM 2404 C CA . CYS B 1 160 ? 29.588 45.386 58.799 1.00 16.19 157 CYS B CA 1
ATOM 2405 C C . CYS B 1 160 ? 30.443 45.325 57.549 1.00 15.50 157 CYS B C 1
ATOM 2406 O O . CYS B 1 160 ? 31.089 44.334 57.320 1.00 15.63 157 CYS B O 1
ATOM 2409 N N . ARG B 1 161 ? 30.385 46.368 56.733 1.00 13.66 158 ARG B N 1
ATOM 2410 C CA . ARG B 1 161 ? 31.303 46.583 55.624 1.00 14.57 158 ARG B CA 1
ATOM 2411 C C . ARG B 1 161 ? 32.357 47.570 56.108 1.00 13.95 158 ARG B C 1
ATOM 2412 O O . ARG B 1 161 ? 32.025 48.599 56.661 1.00 13.53 158 ARG B O 1
ATOM 2420 N N . ILE B 1 162 ? 33.619 47.242 55.885 1.00 14.14 159 ILE B N 1
ATOM 2421 C CA . ILE B 1 162 ? 34.743 48.096 56.228 1.00 14.89 159 ILE B CA 1
ATOM 2422 C C . ILE B 1 162 ? 35.458 48.464 54.943 1.00 15.40 159 ILE B C 1
ATOM 2423 O O . ILE B 1 162 ? 35.702 47.587 54.097 1.00 14.83 159 ILE B O 1
ATOM 2428 N N . TYR B 1 163 ? 35.762 49.752 54.772 1.00 15.88 160 TYR B N 1
ATOM 2429 C CA . TYR B 1 163 ? 36.632 50.220 53.682 1.00 16.45 160 TYR B CA 1
ATOM 2430 C C . TYR B 1 163 ? 37.388 51.487 54.047 1.00 17.54 160 TYR B C 1
ATOM 2431 O O . TYR B 1 163 ? 37.075 52.139 55.038 1.00 14.54 160 TYR B O 1
ATOM 2440 N N . LYS B 1 164 ? 38.404 51.816 53.247 1.00 19.54 161 LYS B N 1
ATOM 2441 C CA . LYS B 1 164 ? 39.191 53.040 53.408 1.00 22.35 161 LYS B CA 1
ATOM 2442 C C . LYS B 1 164 ? 38.865 54.024 52.266 1.00 24.58 161 LYS B C 1
ATOM 2443 O O . LYS B 1 164 ? 39.100 53.730 51.093 1.00 24.63 161 LYS B O 1
ATOM 2449 N N . LYS B 1 165 ? 38.297 55.160 52.630 1.00 27.05 162 LYS B N 1
ATOM 2450 C CA . LYS B 1 165 ? 37.979 56.254 51.716 1.00 30.72 162 LYS B CA 1
ATOM 2451 C C . LYS B 1 165 ? 39.240 56.657 50.930 1.00 33.08 162 LYS B C 1
ATOM 2452 O O . LYS B 1 165 ? 40.365 56.542 51.439 1.00 32.68 162 LYS B O 1
ATOM 2458 N N . GLN B 1 166 ? 39.036 57.079 49.683 1.00 36.32 163 GLN B N 1
ATOM 2459 C CA . GLN B 1 166 ? 40.115 57.484 48.758 1.00 38.73 163 GLN B CA 1
ATOM 2460 C C . GLN B 1 166 ? 40.588 56.273 47.959 1.00 39.46 163 GLN B C 1
ATOM 2461 O O . GLN B 1 166 ? 41.135 56.421 46.874 1.00 40.95 163 GLN B O 1
#

B-factor: mean 24.48, std 9.77, range [10.08, 60.36]

GO terms:
  GO:0005515 protein binding (F, IPI)
  GO:0003700 DNA-binding transcription factor activity (F, IDA)
  GO:0009414 response to water deprivation (P, IMP)